Protein AF-A0A8J3NU81-F1 (afdb_monomer_lite)

pLDDT: mean 70.39, std 19.07, range [28.81, 95.06]

Structure (mmCIF, N/CA/C/O backbone):
data_AF-A0A8J3NU81-F1
#
_entry.id   AF-A0A8J3NU81-F1
#
loop_
_atom_site.group_PDB
_atom_site.id
_atom_site.type_symbol
_atom_site.label_atom_id
_atom_site.label_alt_id
_atom_site.label_comp_id
_atom_site.label_asym_id
_atom_site.label_entity_id
_atom_site.label_seq_id
_atom_site.pdbx_PDB_ins_code
_atom_site.Cartn_x
_atom_site.Cartn_y
_atom_site.Cartn_z
_atom_site.occupancy
_atom_site.B_iso_or_equiv
_atom_site.auth_seq_id
_atom_site.auth_comp_id
_atom_site.auth_asym_id
_atom_site.auth_atom_id
_atom_site.pdbx_PDB_model_num
ATOM 1 N N . MET A 1 1 ? 66.983 26.820 -40.738 1.00 37.78 1 MET A N 1
ATOM 2 C CA . MET A 1 1 ? 66.105 27.531 -41.690 1.00 37.78 1 MET A CA 1
ATOM 3 C C . MET A 1 1 ? 65.938 26.594 -42.866 1.00 37.78 1 MET A C 1
ATOM 5 O O . MET A 1 1 ? 66.954 26.196 -43.407 1.00 37.78 1 MET A O 1
ATOM 9 N N . GLU A 1 2 ? 64.771 26.077 -43.212 1.00 33.44 2 GLU A N 1
ATOM 10 C CA . GLU A 1 2 ? 63.391 26.420 -42.860 1.00 33.44 2 GLU A CA 1
ATOM 11 C C . GLU A 1 2 ? 62.519 25.164 -42.997 1.00 33.44 2 GLU A C 1
ATOM 13 O O . GLU A 1 2 ? 62.811 24.274 -43.796 1.00 33.44 2 GLU A O 1
ATOM 18 N N . GLU A 1 3 ? 61.477 25.114 -42.171 1.00 31.91 3 GLU A N 1
ATOM 19 C CA . GLU A 1 3 ? 60.385 24.145 -42.197 1.00 31.91 3 GLU A CA 1
ATOM 20 C C . GLU A 1 3 ? 59.585 24.225 -43.505 1.00 31.91 3 GLU A C 1
ATOM 22 O O . GLU A 1 3 ? 59.398 25.299 -44.074 1.00 31.91 3 GLU A O 1
ATOM 27 N N . SER A 1 4 ? 59.048 23.085 -43.944 1.00 34.25 4 SER A N 1
ATOM 28 C CA . SER A 1 4 ? 57.954 23.024 -44.914 1.00 34.25 4 SER A CA 1
ATOM 29 C C . SER A 1 4 ? 56.688 22.510 -44.231 1.00 34.25 4 SER A C 1
ATOM 31 O O . SER A 1 4 ? 56.687 21.475 -43.569 1.00 34.25 4 SER A O 1
ATOM 33 N N . VAL A 1 5 ? 55.637 23.300 -44.414 1.00 44.66 5 VAL A N 1
ATOM 34 C CA . VAL A 1 5 ? 54.235 23.136 -44.022 1.00 44.66 5 VAL A CA 1
ATOM 35 C C . VAL A 1 5 ? 53.544 22.189 -45.016 1.00 44.66 5 VAL A C 1
ATOM 37 O O . VAL A 1 5 ? 53.791 22.313 -46.210 1.00 44.66 5 VAL A O 1
ATOM 40 N N . ASP A 1 6 ? 52.710 21.243 -44.573 1.00 36.91 6 ASP A N 1
ATOM 41 C CA . ASP A 1 6 ? 51.238 21.360 -44.635 1.00 36.91 6 ASP A CA 1
ATOM 42 C C . ASP A 1 6 ? 50.533 20.088 -44.130 1.00 36.91 6 ASP A C 1
ATOM 44 O O . ASP A 1 6 ? 51.068 18.980 -44.185 1.00 36.91 6 ASP A O 1
ATOM 48 N N . GLY A 1 7 ? 49.345 20.285 -43.561 1.00 38.62 7 GLY A N 1
ATOM 49 C CA . GLY A 1 7 ? 48.642 19.315 -42.727 1.00 38.62 7 GLY A CA 1
ATOM 50 C C . GLY A 1 7 ? 47.720 18.323 -43.439 1.00 38.62 7 GLY A C 1
ATOM 51 O O . GLY A 1 7 ? 47.327 18.504 -44.584 1.00 38.62 7 GLY A O 1
ATOM 52 N N . GLN A 1 8 ? 47.296 17.312 -42.674 1.00 33.19 8 GLN A N 1
ATOM 53 C CA . GLN A 1 8 ? 45.924 16.785 -42.624 1.00 33.19 8 GLN A CA 1
ATOM 54 C C . GLN A 1 8 ? 45.833 15.706 -41.535 1.00 33.19 8 GLN A C 1
ATOM 56 O O . GLN A 1 8 ? 46.565 14.720 -41.547 1.00 33.19 8 GLN A O 1
ATOM 61 N N . GLY A 1 9 ? 44.940 15.920 -40.567 1.00 32.59 9 GLY A N 1
ATOM 62 C CA . GLY A 1 9 ? 44.628 14.945 -39.526 1.00 32.59 9 GLY A CA 1
ATOM 63 C C . GLY A 1 9 ? 43.684 13.840 -39.994 1.00 32.59 9 GLY A C 1
ATOM 64 O O . GLY A 1 9 ? 43.073 13.941 -41.057 1.00 32.59 9 GLY A O 1
ATOM 65 N N . ARG A 1 10 ? 43.507 12.834 -39.134 1.00 29.41 10 ARG A N 1
ATOM 66 C CA . ARG A 1 10 ? 42.194 12.331 -38.705 1.00 29.41 10 ARG A CA 1
ATOM 67 C C . ARG A 1 10 ? 42.351 11.349 -37.547 1.00 29.41 10 ARG A C 1
ATOM 69 O O . ARG A 1 10 ? 43.216 10.482 -37.559 1.00 29.41 10 ARG A O 1
ATOM 76 N N . ASP A 1 11 ? 41.497 11.585 -36.563 1.00 34.59 11 ASP A N 1
ATOM 77 C CA . ASP A 1 11 ? 41.162 10.774 -35.403 1.00 34.59 11 ASP A CA 1
ATOM 78 C C . ASP A 1 11 ? 40.996 9.281 -35.704 1.00 34.59 11 ASP A C 1
ATOM 80 O O . ASP A 1 11 ? 40.392 8.932 -36.716 1.00 34.59 11 ASP A O 1
ATOM 84 N N . GLU A 1 12 ? 41.354 8.418 -34.743 1.00 34.19 12 GLU A N 1
ATOM 85 C CA . GLU A 1 12 ? 40.575 7.194 -34.533 1.00 34.19 12 GLU A CA 1
ATOM 86 C C . GLU A 1 12 ? 40.465 6.781 -33.048 1.00 34.19 12 GLU A C 1
ATOM 88 O O . GLU A 1 12 ? 41.232 6.003 -32.493 1.00 34.19 12 GLU A O 1
ATOM 93 N N . VAL A 1 13 ? 39.461 7.417 -32.432 1.00 35.34 13 VAL A N 1
ATOM 94 C CA . VAL A 1 13 ? 38.428 6.890 -31.524 1.00 35.34 13 VAL A CA 1
ATOM 95 C C . VAL A 1 13 ? 38.830 6.336 -30.147 1.00 35.34 13 VAL A C 1
ATOM 97 O O . VAL A 1 13 ? 39.084 5.154 -29.938 1.00 35.34 13 VAL A O 1
ATOM 100 N N . ALA A 1 14 ? 38.653 7.210 -29.151 1.00 37.53 14 ALA A N 1
ATOM 101 C CA . ALA A 1 14 ? 38.188 6.846 -27.819 1.00 37.53 14 ALA A CA 1
ATOM 102 C C . ALA A 1 14 ? 36.906 5.993 -27.916 1.00 37.53 14 ALA A C 1
ATOM 104 O O . ALA A 1 14 ? 35.831 6.502 -28.245 1.00 37.53 14 ALA A O 1
ATOM 105 N N . GLU A 1 15 ? 37.025 4.693 -27.656 1.00 30.11 15 GLU A N 1
ATOM 106 C CA . GLU A 1 15 ? 35.909 3.751 -27.695 1.00 30.11 15 GLU A CA 1
ATOM 107 C C . GLU A 1 15 ? 34.823 4.160 -26.679 1.00 30.11 15 GLU A C 1
ATOM 109 O O . GLU A 1 15 ? 35.070 4.424 -25.500 1.00 30.11 15 GLU A O 1
ATOM 114 N N . ALA A 1 16 ? 33.615 4.338 -27.203 1.00 33.97 16 ALA A N 1
ATOM 115 C CA . ALA A 1 16 ? 32.630 5.280 -26.702 1.00 33.97 16 ALA A CA 1
ATOM 116 C C . ALA A 1 16 ? 31.889 4.839 -25.416 1.00 33.97 16 ALA A C 1
ATOM 118 O O . ALA A 1 16 ? 31.690 3.648 -25.164 1.00 33.97 16 ALA A O 1
ATOM 119 N N . PRO A 1 17 ? 31.302 5.794 -24.661 1.00 41.44 17 PRO A N 1
ATOM 120 C CA . PRO A 1 17 ? 30.341 5.524 -23.584 1.00 41.44 17 PRO A CA 1
ATOM 121 C C . PRO A 1 17 ? 29.060 4.766 -24.015 1.00 41.44 17 PRO A C 1
ATOM 123 O O . PRO A 1 17 ? 28.212 4.494 -23.161 1.00 41.44 17 PRO A O 1
ATOM 126 N N . SER A 1 18 ? 28.901 4.411 -25.301 1.00 45.56 18 SER A N 1
ATOM 127 C CA . SER A 1 18 ? 27.781 3.612 -25.824 1.00 45.56 18 SER A CA 1
ATOM 128 C C . SER A 1 18 ? 27.892 2.131 -25.461 1.00 45.56 18 SER A C 1
ATOM 130 O O . SER A 1 18 ? 26.917 1.578 -24.958 1.00 45.56 18 SER A O 1
ATOM 132 N N . HIS A 1 19 ? 29.082 1.522 -25.574 1.00 55.69 19 HIS A N 1
ATOM 133 C CA . HIS A 1 19 ? 29.289 0.100 -25.268 1.00 55.69 19 HIS A CA 1
ATOM 134 C C . HIS A 1 19 ? 28.900 -0.215 -23.818 1.00 55.69 19 HIS A C 1
ATOM 136 O O . HIS A 1 19 ? 28.201 -1.182 -23.532 1.00 55.69 19 HIS A O 1
ATOM 142 N N . ARG A 1 20 ? 29.245 0.682 -22.885 1.00 56.81 20 ARG A N 1
ATOM 143 C CA . ARG A 1 20 ? 28.872 0.554 -21.470 1.00 56.81 20 ARG A CA 1
ATOM 144 C C . ARG A 1 20 ? 27.356 0.597 -21.246 1.00 56.81 20 ARG A C 1
ATOM 146 O O . ARG A 1 20 ? 26.863 -0.119 -20.382 1.00 56.81 20 ARG A O 1
ATOM 153 N N . ARG A 1 21 ? 26.620 1.410 -22.012 1.00 53.44 21 ARG A N 1
ATOM 154 C CA . ARG A 1 21 ? 25.150 1.499 -21.936 1.00 53.44 21 ARG A CA 1
ATOM 155 C C . ARG A 1 21 ? 24.468 0.290 -22.572 1.00 53.44 21 ARG A C 1
ATOM 157 O O . ARG A 1 21 ? 23.426 -0.136 -22.087 1.00 53.44 21 ARG A O 1
ATOM 164 N N . ASP A 1 22 ? 25.047 -0.266 -23.630 1.00 61.75 22 ASP A N 1
ATOM 165 C CA . ASP A 1 22 ? 24.515 -1.451 -24.308 1.00 61.75 22 ASP A CA 1
ATOM 166 C C . ASP A 1 22 ? 24.722 -2.721 -23.479 1.00 61.75 22 ASP A C 1
ATOM 168 O O . ASP A 1 22 ? 23.789 -3.510 -23.325 1.00 61.75 22 ASP A O 1
ATOM 172 N N . VAL A 1 23 ? 25.889 -2.851 -22.844 1.00 70.75 23 VAL A N 1
ATOM 173 C CA . VAL A 1 23 ? 26.179 -3.909 -21.865 1.00 70.75 23 VAL A CA 1
ATOM 174 C C . VAL A 1 23 ? 25.278 -3.781 -20.633 1.00 70.75 23 VAL A C 1
ATOM 176 O O . VAL A 1 23 ? 24.742 -4.777 -20.154 1.00 70.75 23 VAL A O 1
ATOM 179 N N . GLU A 1 24 ? 25.038 -2.562 -20.143 1.00 64.69 24 GLU A N 1
ATOM 180 C CA . GLU A 1 24 ? 24.115 -2.327 -19.027 1.00 64.69 24 GLU A CA 1
ATOM 181 C C . GLU A 1 24 ? 22.662 -2.664 -19.404 1.00 64.69 24 GLU A C 1
ATOM 183 O O . GLU A 1 24 ? 21.962 -3.306 -18.627 1.00 64.69 24 GLU A O 1
ATOM 188 N N . ARG A 1 25 ? 22.211 -2.341 -20.622 1.00 62.88 25 ARG A N 1
ATOM 189 C CA . ARG A 1 25 ? 20.890 -2.766 -21.120 1.00 62.88 25 ARG A CA 1
ATOM 190 C C . ARG A 1 25 ? 20.763 -4.281 -21.241 1.00 62.88 25 ARG A C 1
ATOM 192 O O . ARG A 1 25 ? 19.726 -4.828 -20.879 1.00 62.88 25 ARG A O 1
ATOM 199 N N . ALA A 1 26 ? 21.789 -4.960 -21.749 1.00 65.88 26 ALA A N 1
ATOM 200 C CA . ALA A 1 26 ? 21.801 -6.417 -21.817 1.00 65.88 26 ALA A CA 1
ATOM 201 C C . ALA A 1 26 ? 21.736 -7.037 -20.411 1.00 65.88 26 ALA A C 1
ATOM 203 O O . ALA A 1 26 ? 20.987 -7.987 -20.203 1.00 65.88 26 ALA A O 1
ATOM 204 N N . PHE A 1 27 ? 22.440 -6.450 -19.436 1.00 73.81 27 PHE A N 1
ATOM 205 C CA . PHE A 1 27 ? 22.425 -6.897 -18.043 1.00 73.81 27 PHE A CA 1
ATOM 206 C C . PHE A 1 27 ? 21.007 -6.852 -17.460 1.00 73.81 27 PHE A C 1
ATOM 208 O O . PHE A 1 27 ? 20.550 -7.831 -16.878 1.00 73.81 27 PHE A O 1
ATOM 215 N N . TRP A 1 28 ? 20.276 -5.754 -17.680 1.00 66.00 28 TRP A N 1
ATOM 216 C CA . TRP A 1 28 ? 18.897 -5.620 -17.200 1.00 66.00 28 TRP A CA 1
ATOM 217 C C . TRP A 1 28 ? 17.903 -6.541 -17.925 1.00 66.00 28 TRP A C 1
ATOM 219 O O . TRP A 1 28 ? 16.965 -7.023 -17.297 1.00 66.00 28 TRP A O 1
ATOM 229 N N . ARG A 1 29 ? 18.136 -6.900 -19.199 1.00 64.81 29 ARG A N 1
ATOM 230 C CA . ARG A 1 29 ? 17.332 -7.944 -19.869 1.00 64.81 29 ARG A CA 1
ATOM 231 C C . ARG A 1 29 ? 17.497 -9.313 -19.210 1.00 64.81 29 ARG A C 1
ATOM 233 O O . ARG A 1 29 ? 16.505 -10.007 -19.023 1.00 64.81 29 ARG A O 1
ATOM 240 N N . GLU A 1 30 ? 18.719 -9.682 -18.828 1.00 62.84 30 GLU A N 1
ATOM 241 C CA . GLU A 1 30 ? 18.983 -10.934 -18.104 1.00 62.84 30 GLU A CA 1
ATOM 242 C C . GLU A 1 30 ? 18.373 -10.926 -16.692 1.00 62.84 30 GLU A C 1
ATOM 244 O O . GLU A 1 30 ? 17.880 -11.941 -16.206 1.00 62.84 30 GLU A O 1
ATOM 249 N N . ILE A 1 31 ? 18.339 -9.773 -16.023 1.00 63.44 31 ILE A N 1
ATOM 250 C CA . ILE A 1 31 ? 17.612 -9.629 -14.755 1.00 63.44 31 ILE A CA 1
ATOM 251 C C . ILE A 1 31 ? 16.104 -9.849 -14.954 1.00 63.44 31 ILE A C 1
ATOM 253 O O . ILE A 1 31 ? 15.495 -10.587 -14.176 1.00 63.44 31 ILE A O 1
ATOM 257 N N . ALA A 1 32 ? 15.512 -9.283 -16.011 1.00 50.31 32 ALA A N 1
ATOM 258 C CA . ALA A 1 32 ? 14.080 -9.386 -16.301 1.00 50.31 32 ALA A CA 1
ATOM 259 C C . ALA A 1 32 ? 13.617 -10.817 -16.655 1.00 50.31 32 ALA A C 1
ATOM 261 O O . ALA A 1 32 ? 12.478 -11.187 -16.367 1.00 50.31 32 ALA A O 1
ATOM 262 N N . THR A 1 33 ? 14.492 -11.663 -17.220 1.00 54.34 33 THR A N 1
ATOM 263 C CA . THR A 1 33 ? 14.217 -13.108 -17.417 1.00 54.34 33 THR A CA 1
ATOM 264 C C . THR A 1 33 ? 14.281 -13.908 -16.114 1.00 54.34 33 THR A C 1
ATOM 266 O O . THR A 1 33 ? 13.830 -15.056 -16.042 1.00 54.34 33 THR A O 1
ATOM 269 N N . GLY A 1 34 ? 14.804 -13.285 -15.062 1.00 48.56 34 GLY A N 1
ATOM 270 C CA . GLY A 1 34 ? 14.824 -13.792 -13.710 1.00 48.56 34 GLY A CA 1
ATOM 271 C C . GLY A 1 34 ? 16.155 -14.389 -13.253 1.00 48.56 34 GLY A C 1
ATOM 272 O O . GLY A 1 34 ? 16.176 -15.232 -12.348 1.00 48.56 34 GLY A O 1
ATOM 273 N N . CYS A 1 35 ? 17.262 -13.970 -13.862 1.00 59.72 35 CYS A N 1
ATOM 274 C CA . CYS A 1 35 ? 18.604 -14.314 -13.408 1.00 59.72 35 CYS A CA 1
ATOM 275 C C . CYS A 1 35 ? 18.996 -13.526 -12.143 1.00 59.72 35 CYS A C 1
ATOM 277 O O . CYS A 1 35 ? 18.485 -12.440 -11.865 1.00 59.72 35 CYS A O 1
ATOM 279 N N . THR A 1 36 ? 19.927 -14.069 -11.352 1.00 70.06 36 THR A N 1
ATOM 280 C CA . THR A 1 36 ? 20.547 -13.315 -10.247 1.00 70.06 36 THR A CA 1
ATOM 281 C C . THR A 1 36 ? 21.475 -12.234 -10.803 1.00 70.06 36 THR A C 1
ATOM 283 O O . THR A 1 36 ? 21.979 -12.370 -11.917 1.00 70.06 36 THR A O 1
ATOM 286 N N . SER A 1 37 ? 21.764 -11.184 -10.024 1.00 66.31 37 SER A N 1
ATOM 287 C CA . SER A 1 37 ? 22.702 -10.125 -10.441 1.00 66.31 37 SER A CA 1
ATOM 288 C C . SER A 1 37 ? 24.087 -10.654 -10.796 1.00 66.31 37 SER A C 1
ATOM 290 O O . SER A 1 37 ? 24.745 -10.116 -11.678 1.00 66.31 37 SER A O 1
ATOM 292 N N . GLU A 1 38 ? 24.516 -11.738 -10.159 1.00 74.88 38 GLU A N 1
ATOM 293 C CA . GLU A 1 38 ? 25.785 -12.403 -10.447 1.00 74.88 38 GLU A CA 1
ATOM 294 C C . GLU A 1 38 ? 25.723 -13.182 -11.767 1.00 74.88 38 GLU A C 1
ATOM 296 O O . GLU A 1 38 ? 26.632 -13.067 -12.586 1.00 74.88 38 GLU A O 1
ATOM 301 N N . ALA A 1 39 ? 24.638 -13.925 -12.011 1.00 67.94 39 ALA A N 1
ATOM 302 C CA . ALA A 1 39 ? 24.446 -14.683 -13.247 1.00 67.94 39 ALA A CA 1
ATOM 303 C C . ALA A 1 39 ? 24.257 -13.761 -14.463 1.00 67.94 39 ALA A C 1
ATOM 305 O O . ALA A 1 39 ? 24.868 -13.991 -15.504 1.00 67.94 39 ALA A O 1
ATOM 306 N N . ALA A 1 40 ? 23.487 -12.681 -14.308 1.00 72.88 40 ALA A N 1
ATOM 307 C CA . ALA A 1 40 ? 23.307 -11.655 -15.330 1.00 72.88 40 ALA A CA 1
ATOM 308 C C . ALA A 1 40 ? 24.628 -10.938 -15.658 1.00 72.88 40 ALA A C 1
ATOM 310 O O . ALA A 1 40 ? 24.912 -10.678 -16.823 1.00 72.88 40 ALA A O 1
ATOM 311 N N . ALA A 1 41 ? 25.478 -10.674 -14.655 1.00 81.19 41 ALA A N 1
ATOM 312 C CA . ALA A 1 41 ? 26.800 -10.079 -14.869 1.00 81.19 41 ALA A CA 1
ATOM 313 C C . ALA A 1 41 ? 27.704 -10.983 -15.710 1.00 81.19 41 ALA A C 1
ATOM 315 O O . ALA A 1 41 ? 28.318 -10.524 -16.671 1.00 81.19 41 ALA A O 1
ATOM 316 N N . VAL A 1 42 ? 27.747 -12.275 -15.374 1.00 84.94 42 VAL A N 1
ATOM 317 C CA . VAL A 1 42 ? 28.533 -13.264 -16.121 1.00 84.94 42 VAL A CA 1
ATOM 318 C C . VAL A 1 42 ? 28.014 -13.397 -17.554 1.00 84.94 42 VAL A C 1
ATOM 320 O O . VAL A 1 42 ? 28.818 -13.429 -18.482 1.00 84.94 42 VAL A O 1
ATOM 323 N N . ALA A 1 43 ? 26.691 -13.405 -17.747 1.00 80.00 43 ALA A N 1
ATOM 324 C CA . ALA A 1 43 ? 26.062 -13.515 -19.063 1.00 80.00 43 ALA A CA 1
ATOM 325 C C . ALA A 1 43 ? 26.418 -12.351 -20.004 1.00 80.00 43 ALA A C 1
ATOM 327 O O . ALA A 1 43 ? 26.563 -12.557 -21.206 1.00 80.00 43 ALA A O 1
ATOM 328 N N . VAL A 1 44 ? 26.617 -11.145 -19.464 1.00 83.75 44 VAL A N 1
ATOM 329 C CA . VAL A 1 44 ? 26.977 -9.949 -20.248 1.00 83.75 44 VAL A CA 1
ATOM 330 C C . VAL A 1 44 ? 28.467 -9.604 -20.217 1.00 83.75 44 VAL A C 1
ATOM 332 O O . VAL A 1 44 ? 28.863 -8.523 -20.648 1.00 83.75 44 VAL A O 1
ATOM 335 N N . GLY A 1 45 ? 29.309 -10.518 -19.722 1.00 86.06 45 GLY A N 1
ATOM 336 C CA . GLY A 1 45 ? 30.767 -10.374 -19.741 1.00 86.06 45 GLY A CA 1
ATOM 337 C C . GLY A 1 45 ? 31.326 -9.368 -18.730 1.00 86.06 45 GLY A C 1
ATOM 338 O O . GLY A 1 45 ? 32.421 -8.842 -18.925 1.00 86.06 45 GLY A O 1
ATOM 339 N N . VAL A 1 46 ? 30.597 -9.084 -17.649 1.00 85.12 46 VAL A N 1
ATOM 340 C CA . VAL A 1 46 ? 30.994 -8.136 -16.597 1.00 85.12 46 VAL A CA 1
ATOM 341 C C . VAL A 1 46 ? 31.287 -8.892 -15.300 1.00 85.12 46 VAL A C 1
ATOM 343 O O . VAL A 1 46 ? 30.734 -9.959 -15.036 1.00 85.12 46 VAL A O 1
ATOM 346 N N . SER A 1 47 ? 32.170 -8.358 -14.450 1.00 83.38 47 SER A N 1
ATOM 347 C CA . SER A 1 47 ? 32.476 -9.022 -13.179 1.00 83.38 47 SER A CA 1
ATOM 348 C C . SER A 1 47 ? 31.229 -9.109 -12.277 1.00 83.38 47 SER A C 1
ATOM 350 O O . SER A 1 47 ? 30.463 -8.142 -12.204 1.00 83.38 47 SER A O 1
ATOM 352 N N . PRO A 1 48 ? 31.035 -10.211 -11.523 1.00 74.19 48 PRO A N 1
ATOM 353 C CA . PRO A 1 48 ? 29.897 -10.353 -10.608 1.00 74.19 48 PRO A CA 1
ATOM 354 C C . PRO A 1 48 ? 29.773 -9.198 -9.605 1.00 74.19 48 PRO A C 1
ATOM 356 O O . PRO A 1 48 ? 28.678 -8.729 -9.317 1.00 74.19 48 PRO A O 1
ATOM 359 N N . VAL A 1 49 ? 30.906 -8.669 -9.129 1.00 70.06 49 VAL A N 1
ATOM 360 C CA . VAL A 1 49 ? 30.953 -7.512 -8.218 1.00 70.06 49 VAL A CA 1
ATOM 361 C C . VAL A 1 49 ? 30.424 -6.241 -8.890 1.00 70.06 49 VAL A C 1
ATOM 363 O O . VAL A 1 49 ? 29.709 -5.461 -8.260 1.00 70.06 49 VAL A O 1
ATOM 366 N N . ALA A 1 50 ? 30.746 -6.024 -10.168 1.00 72.88 50 ALA A N 1
ATOM 367 C CA . ALA A 1 50 ? 30.236 -4.889 -10.928 1.00 72.88 50 ALA A CA 1
ATOM 368 C C . ALA A 1 50 ? 28.735 -5.027 -11.217 1.00 72.88 50 ALA A C 1
ATOM 370 O O . ALA A 1 50 ? 28.015 -4.050 -11.036 1.00 72.88 50 ALA A O 1
ATOM 371 N N . GLY A 1 51 ? 28.247 -6.221 -11.567 1.00 70.19 51 GLY A N 1
ATOM 372 C CA . GLY A 1 51 ? 26.813 -6.460 -11.757 1.00 70.19 51 GLY A CA 1
ATOM 373 C C . GLY A 1 51 ? 26.001 -6.305 -10.471 1.00 70.19 51 GLY A C 1
ATOM 374 O O . GLY A 1 51 ? 24.988 -5.613 -10.467 1.00 70.19 51 GLY A O 1
ATOM 375 N N . THR A 1 52 ? 26.484 -6.828 -9.340 1.00 65.69 52 THR A N 1
ATOM 376 C CA . THR A 1 52 ? 25.862 -6.599 -8.023 1.00 65.69 52 THR A CA 1
ATOM 377 C C . THR A 1 52 ? 25.862 -5.116 -7.645 1.00 65.69 52 THR A C 1
ATOM 379 O O . THR A 1 52 ? 24.894 -4.620 -7.068 1.00 65.69 52 THR A O 1
ATOM 382 N N . ARG A 1 53 ? 26.907 -4.367 -8.015 1.00 61.19 53 ARG A N 1
ATOM 383 C CA . ARG A 1 53 ? 26.945 -2.912 -7.834 1.00 61.19 53 ARG A CA 1
ATOM 384 C C . ARG A 1 53 ? 25.949 -2.186 -8.743 1.00 61.19 53 ARG A C 1
ATOM 386 O O . ARG A 1 53 ? 25.266 -1.300 -8.248 1.00 61.19 53 ARG A O 1
ATOM 393 N N . TRP A 1 54 ? 25.837 -2.545 -10.023 1.00 64.50 54 TRP A N 1
ATOM 394 C CA . TRP A 1 54 ? 24.862 -1.950 -10.954 1.00 64.50 54 TRP A CA 1
ATOM 395 C C . TRP A 1 54 ? 23.433 -2.190 -10.486 1.00 64.50 54 TRP A C 1
ATOM 397 O O . TRP A 1 54 ? 22.627 -1.265 -10.430 1.00 64.50 54 TRP A O 1
ATOM 407 N N . TYR A 1 55 ? 23.168 -3.419 -10.060 1.00 57.47 55 TYR A N 1
ATOM 408 C CA . TYR A 1 55 ? 21.905 -3.823 -9.481 1.00 57.47 55 TYR A CA 1
ATOM 409 C C . TYR A 1 55 ? 21.552 -3.003 -8.234 1.00 57.47 55 TYR A C 1
ATOM 411 O O . TYR A 1 55 ? 20.470 -2.432 -8.147 1.00 57.47 55 TYR A O 1
ATOM 419 N N . ARG A 1 56 ? 22.499 -2.852 -7.302 1.00 54.09 56 ARG A N 1
ATOM 420 C CA . ARG A 1 56 ? 22.319 -2.072 -6.071 1.00 54.09 56 ARG A CA 1
ATOM 421 C C . ARG A 1 56 ? 22.176 -0.566 -6.324 1.00 54.09 56 ARG A C 1
ATOM 423 O O . ARG A 1 56 ? 21.358 0.080 -5.679 1.00 54.09 56 ARG A O 1
ATOM 430 N N . ASP A 1 57 ? 22.978 -0.005 -7.226 1.00 48.69 57 ASP A N 1
ATOM 431 C CA . ASP A 1 57 ? 23.064 1.442 -7.455 1.00 48.69 57 ASP A CA 1
ATOM 432 C C . ASP A 1 57 ? 21.886 1.977 -8.311 1.00 48.69 57 ASP A C 1
ATOM 434 O O . ASP A 1 57 ? 21.616 3.175 -8.275 1.00 48.69 57 ASP A O 1
ATOM 438 N N . ARG A 1 58 ? 21.153 1.120 -9.047 1.00 50.84 58 ARG A N 1
ATOM 4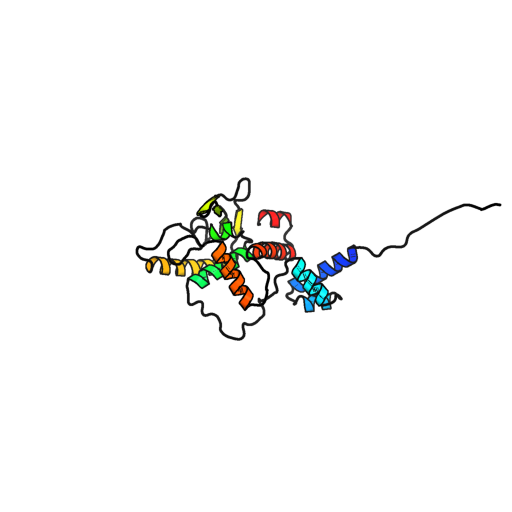39 C CA . ARG A 1 58 ? 19.958 1.495 -9.845 1.00 50.84 58 ARG A CA 1
ATOM 440 C C . ARG A 1 58 ? 18.634 0.919 -9.319 1.00 50.84 58 ARG A C 1
ATOM 442 O O . ARG A 1 58 ? 17.639 0.911 -10.035 1.00 50.84 58 ARG A O 1
ATOM 449 N N . GLY A 1 59 ? 18.603 0.469 -8.063 1.00 42.62 59 GLY A N 1
ATOM 450 C CA . GLY A 1 59 ? 17.357 0.068 -7.396 1.00 42.62 59 GLY A CA 1
ATOM 451 C C . GLY A 1 59 ? 16.832 -1.324 -7.768 1.00 42.62 59 GLY A C 1
ATOM 452 O O . GLY A 1 59 ? 15.657 -1.612 -7.539 1.00 42.62 59 GLY A O 1
ATOM 453 N N . GLY A 1 60 ? 17.690 -2.198 -8.303 1.00 39.69 60 GLY A N 1
ATOM 454 C CA . GLY A 1 60 ? 17.400 -3.619 -8.457 1.00 39.69 60 GLY A CA 1
ATOM 455 C C . GLY A 1 60 ? 17.169 -4.256 -7.088 1.00 39.69 60 GLY A C 1
ATOM 456 O O . GLY A 1 60 ? 18.072 -4.332 -6.251 1.00 39.69 60 GLY A O 1
ATOM 457 N N . MET A 1 61 ? 15.935 -4.686 -6.835 1.00 39.25 61 MET A N 1
ATOM 458 C CA . MET A 1 61 ? 15.571 -5.413 -5.622 1.00 39.25 61 MET A CA 1
ATOM 459 C C . MET A 1 61 ? 15.896 -6.886 -5.851 1.00 39.25 61 MET A C 1
ATOM 461 O O . MET A 1 61 ? 15.284 -7.434 -6.770 1.00 39.25 61 MET A O 1
ATOM 465 N N . PRO A 1 62 ? 16.787 -7.526 -5.052 1.00 34.22 62 PRO A N 1
ATOM 466 C CA . PRO A 1 62 ? 17.139 -8.942 -5.188 1.00 34.22 62 PRO A CA 1
ATOM 467 C C . PRO A 1 62 ? 15.887 -9.741 -5.483 1.00 34.22 62 PRO A C 1
ATOM 469 O O . PRO A 1 62 ? 14.903 -9.580 -4.763 1.00 34.22 62 PRO A O 1
ATOM 472 N N . MET A 1 63 ? 15.889 -10.561 -6.535 1.00 32.09 63 MET A N 1
ATOM 473 C CA . MET A 1 63 ? 14.715 -11.352 -6.881 1.00 32.09 63 MET A CA 1
ATOM 474 C C . MET A 1 63 ? 14.534 -12.466 -5.839 1.00 32.09 63 MET A C 1
ATOM 476 O O . MET A 1 63 ? 14.844 -13.634 -6.049 1.00 32.09 63 MET A O 1
ATOM 480 N N . PHE A 1 64 ? 14.047 -12.096 -4.655 1.00 37.34 64 PHE A N 1
ATOM 481 C CA . PHE A 1 64 ? 13.796 -13.001 -3.540 1.00 37.34 64 PHE A CA 1
ATOM 482 C C . PHE A 1 64 ? 12.507 -13.807 -3.737 1.00 37.34 64 PHE A C 1
ATOM 484 O O . PHE A 1 64 ? 12.100 -14.542 -2.843 1.00 37.34 64 PHE A O 1
ATOM 491 N N . MET A 1 65 ? 11.892 -13.758 -4.923 1.00 36.38 65 MET A N 1
ATOM 492 C CA . MET A 1 65 ? 10.726 -14.581 -5.248 1.00 36.38 65 MET A CA 1
ATOM 493 C C . MET A 1 65 ? 11.056 -16.000 -5.746 1.00 36.38 65 MET A C 1
ATOM 495 O O . MET A 1 65 ? 10.137 -16.755 -6.055 1.00 36.38 65 MET A O 1
ATOM 499 N N . ARG A 1 66 ? 12.330 -16.430 -5.754 1.00 33.25 66 ARG A N 1
ATOM 500 C CA . ARG A 1 66 ? 12.702 -17.839 -6.029 1.00 33.25 66 ARG A CA 1
ATOM 501 C C . ARG A 1 66 ? 13.440 -18.577 -4.917 1.00 33.25 66 ARG A C 1
ATOM 503 O O . ARG A 1 66 ? 13.662 -19.783 -5.046 1.00 33.25 66 ARG A O 1
ATOM 510 N N . ALA A 1 67 ? 13.732 -17.935 -3.788 1.00 33.91 67 ALA A N 1
ATOM 511 C CA . ALA A 1 67 ? 14.096 -18.692 -2.600 1.00 33.91 67 ALA A CA 1
ATOM 512 C C . ALA A 1 67 ? 12.825 -19.375 -2.084 1.00 33.91 67 ALA A C 1
ATOM 514 O O . ALA A 1 67 ? 12.026 -18.778 -1.367 1.00 33.91 67 ALA A O 1
ATOM 515 N N . ARG A 1 68 ? 12.620 -20.642 -2.464 1.00 35.75 68 ARG A N 1
ATOM 516 C CA . ARG A 1 68 ? 11.733 -21.541 -1.722 1.00 35.75 68 ARG A CA 1
ATOM 517 C C . ARG A 1 68 ? 12.145 -21.414 -0.265 1.00 35.75 68 ARG A C 1
ATOM 519 O O . ARG A 1 68 ? 13.223 -21.889 0.087 1.00 35.75 68 ARG A O 1
ATOM 526 N N . VAL A 1 69 ? 11.318 -20.724 0.525 1.00 35.97 69 VAL A N 1
ATOM 527 C CA . VAL A 1 69 ? 11.495 -20.513 1.963 1.00 35.97 69 VAL A CA 1
ATOM 528 C C . VAL A 1 69 ? 11.655 -21.897 2.581 1.00 35.97 69 VAL A C 1
ATOM 530 O O . VAL A 1 69 ? 10.687 -22.618 2.826 1.00 35.97 69 VAL A O 1
ATOM 533 N N . LYS A 1 70 ? 12.906 -22.339 2.723 1.00 30.08 70 LYS A N 1
ATOM 534 C CA . LYS A 1 70 ? 13.235 -23.572 3.418 1.00 30.08 70 LYS A CA 1
ATOM 535 C C . LYS A 1 70 ? 13.078 -23.250 4.892 1.00 30.08 70 LYS A C 1
ATOM 537 O O . LYS A 1 70 ? 13.958 -22.657 5.501 1.00 30.08 70 LYS A O 1
ATOM 542 N N . GLY A 1 71 ? 11.935 -23.656 5.430 1.00 31.44 71 GLY A N 1
ATOM 543 C CA . GLY A 1 71 ? 11.653 -23.634 6.857 1.00 31.44 71 GLY A CA 1
ATOM 544 C C . GLY A 1 71 ? 10.540 -22.662 7.207 1.00 31.44 71 GLY A C 1
ATOM 545 O O . GLY A 1 71 ? 10.784 -21.474 7.363 1.00 31.44 71 GLY A O 1
ATOM 546 N N . ARG A 1 72 ? 9.348 -23.233 7.413 1.00 30.66 72 ARG A N 1
ATOM 547 C CA . ARG A 1 72 ? 8.125 -22.586 7.904 1.00 30.66 72 ARG A CA 1
ATOM 548 C C . ARG A 1 72 ? 7.576 -21.542 6.934 1.00 30.66 72 ARG A C 1
ATOM 550 O O . ARG A 1 72 ? 7.926 -20.371 6.968 1.00 30.66 72 ARG A O 1
ATOM 557 N N . CYS A 1 73 ? 6.628 -21.979 6.109 1.00 29.88 73 CYS A N 1
ATOM 558 C CA . CYS A 1 73 ? 5.513 -21.112 5.755 1.00 29.88 73 CYS A CA 1
ATOM 559 C C . CYS A 1 73 ? 5.060 -20.406 7.041 1.00 29.88 73 CYS A C 1
ATOM 561 O O . CYS A 1 73 ? 4.656 -21.079 7.992 1.00 29.88 73 CYS A O 1
ATOM 563 N N . LEU A 1 74 ? 5.208 -19.079 7.092 1.00 33.22 74 LEU A N 1
ATOM 564 C CA . LEU A 1 74 ? 4.446 -18.251 8.013 1.00 33.22 74 LEU A CA 1
ATOM 565 C C . LEU A 1 74 ? 2.993 -18.612 7.728 1.00 33.22 74 LEU A C 1
ATOM 567 O O . LEU A 1 74 ? 2.427 -18.222 6.708 1.00 33.22 74 LEU A O 1
ATOM 571 N N . SER A 1 75 ? 2.413 -19.468 8.563 1.00 28.81 75 SER A N 1
ATOM 572 C CA . SER A 1 75 ? 0.974 -19.472 8.715 1.00 28.81 75 SER A CA 1
ATOM 573 C C . SER A 1 75 ? 0.634 -18.031 9.062 1.00 28.81 75 SER A C 1
ATOM 575 O O . SER A 1 75 ? 1.042 -17.568 10.124 1.00 28.81 75 SER A O 1
ATOM 577 N N . PHE A 1 76 ? 0.001 -17.315 8.135 1.00 40.09 76 PHE A N 1
ATOM 578 C CA . PHE A 1 76 ? -0.527 -15.973 8.347 1.00 40.09 76 PHE A CA 1
ATOM 579 C C . PHE A 1 76 ? -1.604 -16.073 9.434 1.00 40.09 76 PHE A C 1
ATOM 581 O O . PHE A 1 76 ? -2.783 -16.244 9.132 1.00 40.09 76 PHE A O 1
ATOM 588 N N . ALA A 1 77 ? -1.178 -16.137 10.692 1.00 44.59 77 ALA A N 1
ATOM 589 C CA . ALA A 1 77 ? -2.042 -16.452 11.821 1.00 44.59 77 ALA A CA 1
ATOM 590 C C . ALA A 1 77 ? -2.640 -15.177 12.420 1.00 44.59 77 ALA A C 1
ATOM 592 O O . ALA A 1 77 ? -3.761 -15.216 12.919 1.00 44.59 77 ALA A O 1
ATOM 593 N N . GLU A 1 78 ? -1.938 -14.045 12.297 1.00 61.38 78 GLU A N 1
ATOM 594 C CA . GLU A 1 78 ? -2.356 -12.778 12.888 1.00 61.38 78 GLU A CA 1
ATOM 595 C C . GLU A 1 78 ? -2.837 -11.782 11.811 1.00 61.38 78 GLU A C 1
ATOM 597 O O . GLU A 1 78 ? -2.118 -11.517 10.840 1.00 61.38 78 GLU A O 1
ATOM 602 N N . PRO A 1 79 ? -4.041 -11.196 11.962 1.00 65.56 79 PRO A N 1
ATOM 603 C CA . PRO A 1 79 ? -4.587 -10.186 11.049 1.00 65.56 79 PRO A CA 1
ATOM 604 C C . PRO A 1 79 ? -3.651 -9.001 10.758 1.00 65.56 79 PRO A C 1
ATOM 606 O O . PRO A 1 79 ? -3.628 -8.491 9.636 1.00 65.56 79 PRO A O 1
ATOM 609 N N . GLU A 1 80 ? -2.827 -8.602 11.731 1.00 68.88 80 GLU A N 1
ATOM 610 C CA . GLU A 1 80 ? -1.849 -7.518 11.580 1.00 68.88 80 GLU A CA 1
ATOM 611 C C . GLU A 1 80 ? -0.771 -7.848 10.529 1.00 68.88 80 GLU A C 1
ATOM 613 O O . GLU A 1 80 ? -0.389 -6.990 9.729 1.00 68.88 80 GLU A O 1
ATOM 618 N N . GLU A 1 81 ? -0.322 -9.105 10.450 1.00 70.25 81 GLU A N 1
ATOM 619 C CA . GLU A 1 81 ? 0.660 -9.536 9.447 1.00 70.25 81 GLU A CA 1
ATOM 620 C C . GLU A 1 81 ? 0.055 -9.551 8.038 1.00 70.25 81 GLU A C 1
ATOM 622 O O . GLU A 1 81 ? 0.707 -9.132 7.076 1.00 70.25 81 GLU A O 1
ATOM 627 N N . ILE A 1 82 ? -1.213 -9.969 7.917 1.00 74.44 82 ILE A N 1
ATOM 628 C CA . ILE A 1 82 ? -1.970 -9.932 6.655 1.00 74.44 82 ILE A CA 1
ATOM 629 C C . ILE A 1 82 ? -2.087 -8.487 6.160 1.00 74.44 82 ILE A C 1
ATOM 631 O O . ILE A 1 82 ? -1.851 -8.222 4.975 1.00 74.44 82 ILE A O 1
ATOM 635 N N . ALA A 1 83 ? -2.399 -7.551 7.059 1.00 83.75 83 ALA A N 1
ATOM 636 C CA . ALA A 1 83 ? -2.521 -6.134 6.743 1.00 83.75 83 ALA A CA 1
ATOM 637 C C . ALA A 1 83 ? -1.204 -5.555 6.210 1.00 83.75 83 ALA A C 1
ATOM 639 O O . ALA A 1 83 ? -1.178 -4.931 5.148 1.00 83.75 83 ALA A O 1
ATOM 640 N N . LEU A 1 84 ? -0.098 -5.793 6.920 1.00 85.75 84 LEU A N 1
ATOM 641 C CA . LEU A 1 84 ? 1.212 -5.242 6.568 1.00 85.75 84 LEU A CA 1
ATOM 642 C C . LEU A 1 84 ? 1.766 -5.855 5.279 1.00 85.75 84 LEU A C 1
ATOM 644 O O . LEU A 1 84 ? 2.270 -5.125 4.428 1.00 85.75 84 LEU A O 1
ATOM 648 N N . PHE A 1 85 ? 1.619 -7.168 5.086 1.00 84.69 85 PHE A N 1
ATOM 649 C CA . PHE A 1 85 ? 2.007 -7.819 3.835 1.00 84.69 85 PHE A CA 1
ATOM 650 C C . PHE A 1 85 ? 1.206 -7.279 2.645 1.00 84.69 85 PHE A C 1
ATOM 652 O O . PHE A 1 85 ? 1.785 -6.940 1.612 1.00 84.69 85 PHE A O 1
ATOM 659 N N . THR A 1 86 ? -0.115 -7.141 2.804 1.00 88.81 86 THR A N 1
ATOM 660 C CA . THR A 1 86 ? -0.993 -6.575 1.769 1.00 88.81 86 THR A CA 1
ATOM 661 C C . THR A 1 86 ? -0.589 -5.139 1.439 1.00 88.81 86 THR A C 1
ATOM 663 O O . THR A 1 86 ? -0.500 -4.788 0.264 1.00 88.81 86 THR A O 1
ATOM 666 N N . LEU A 1 87 ? -0.260 -4.327 2.450 1.00 92.38 87 LEU A N 1
ATOM 667 C CA . LEU A 1 87 ? 0.239 -2.965 2.261 1.00 92.38 87 LEU A CA 1
ATOM 668 C C . LEU A 1 87 ? 1.521 -2.951 1.425 1.00 92.38 87 LEU A C 1
ATOM 670 O O . LEU A 1 87 ? 1.602 -2.191 0.462 1.00 92.38 87 LEU A O 1
ATOM 674 N N . TYR A 1 88 ? 2.512 -3.783 1.753 1.00 88.69 88 TYR A N 1
ATOM 675 C CA . TYR A 1 88 ? 3.776 -3.819 1.010 1.00 88.69 88 TYR A CA 1
ATOM 676 C C . TYR A 1 88 ? 3.596 -4.319 -0.424 1.00 88.69 88 TYR A C 1
ATOM 678 O O . TYR A 1 88 ? 4.172 -3.738 -1.344 1.00 88.69 88 TYR A O 1
ATOM 686 N N . ALA A 1 89 ? 2.760 -5.340 -0.630 1.00 87.00 89 ALA A N 1
ATOM 687 C CA . ALA A 1 89 ? 2.424 -5.831 -1.961 1.00 87.00 89 ALA A CA 1
ATOM 688 C C . ALA A 1 89 ? 1.775 -4.731 -2.813 1.00 87.00 89 ALA A C 1
ATOM 690 O O . ALA A 1 89 ? 2.160 -4.535 -3.961 1.00 87.00 89 ALA A O 1
ATOM 691 N N . MET A 1 90 ? 0.844 -3.965 -2.238 1.00 87.62 90 MET A N 1
ATOM 692 C CA . MET A 1 90 ? 0.222 -2.827 -2.917 1.00 87.62 90 MET A CA 1
ATOM 693 C C . MET A 1 90 ? 1.208 -1.692 -3.189 1.00 87.62 90 MET A C 1
ATOM 695 O O . MET A 1 90 ? 1.199 -1.121 -4.273 1.00 87.62 90 MET A O 1
ATOM 699 N N . ALA A 1 91 ? 2.067 -1.359 -2.224 1.00 88.56 91 ALA A N 1
ATOM 700 C CA . ALA A 1 91 ? 3.060 -0.303 -2.390 1.00 88.56 91 ALA A CA 1
ATOM 701 C C . ALA A 1 91 ? 4.042 -0.621 -3.526 1.00 88.56 91 ALA A C 1
ATOM 703 O O . ALA A 1 91 ? 4.390 0.273 -4.290 1.00 88.56 91 ALA A O 1
ATOM 704 N N . LEU A 1 92 ? 4.438 -1.889 -3.668 1.00 85.69 92 LEU A N 1
ATOM 705 C CA . LEU A 1 92 ? 5.292 -2.355 -4.759 1.00 85.69 92 LEU A CA 1
ATOM 706 C C . LEU A 1 92 ? 4.542 -2.443 -6.096 1.00 85.69 92 LEU A C 1
ATOM 708 O O . LEU A 1 92 ? 5.069 -2.024 -7.117 1.00 85.69 92 LEU A O 1
ATOM 712 N N . ALA A 1 93 ? 3.324 -2.987 -6.105 1.00 81.81 93 ALA A N 1
ATOM 713 C CA . ALA A 1 93 ? 2.580 -3.226 -7.341 1.00 81.81 93 ALA A CA 1
ATOM 714 C C . ALA A 1 93 ? 1.988 -1.950 -7.953 1.00 81.81 93 ALA A C 1
ATOM 716 O O . ALA A 1 93 ? 1.901 -1.836 -9.169 1.00 81.81 93 ALA A O 1
ATOM 717 N N . LEU A 1 94 ? 1.570 -1.007 -7.109 1.00 81.62 94 LEU A N 1
ATOM 718 C CA . LEU A 1 94 ? 0.897 0.234 -7.507 1.00 81.62 94 LEU A CA 1
ATOM 719 C C . LEU A 1 94 ? 1.806 1.464 -7.343 1.00 81.62 94 LEU A C 1
ATOM 721 O O . LEU A 1 94 ? 1.366 2.598 -7.528 1.00 81.62 94 LEU A O 1
ATOM 725 N N . GLY A 1 95 ? 3.046 1.252 -6.890 1.00 84.06 95 GLY A N 1
ATOM 726 C CA . GLY A 1 95 ? 4.022 2.311 -6.657 1.00 84.06 95 GLY A CA 1
ATOM 727 C C . GLY A 1 95 ? 3.556 3.381 -5.670 1.00 84.06 95 GLY A C 1
ATOM 728 O O . GLY A 1 95 ? 3.854 4.560 -5.850 1.00 84.06 95 GLY A O 1
ATOM 729 N N . LEU A 1 96 ? 2.791 3.018 -4.641 1.00 86.75 96 LEU A N 1
ATOM 730 C CA . LEU A 1 96 ? 2.242 3.991 -3.691 1.00 86.75 96 LEU A CA 1
ATOM 731 C C . LEU A 1 96 ? 3.349 4.631 -2.854 1.00 86.75 96 LEU A C 1
ATOM 733 O O . LEU A 1 96 ? 4.227 3.947 -2.320 1.00 86.75 96 LEU A O 1
ATOM 737 N N . ARG A 1 97 ? 3.259 5.946 -2.632 1.00 87.69 97 ARG A N 1
ATOM 738 C CA . ARG A 1 97 ? 4.052 6.574 -1.569 1.00 87.69 97 ARG A CA 1
ATOM 739 C C . ARG A 1 97 ? 3.555 6.068 -0.214 1.00 87.69 97 ARG A C 1
ATOM 741 O O . ARG A 1 97 ? 2.373 5.799 -0.030 1.00 87.69 97 ARG A O 1
ATOM 748 N N . ARG A 1 98 ? 4.436 6.016 0.790 1.00 89.31 98 ARG A N 1
ATOM 749 C CA . ARG A 1 98 ? 4.078 5.562 2.150 1.00 89.31 98 ARG A CA 1
ATOM 750 C C . ARG A 1 98 ? 2.825 6.250 2.707 1.00 89.31 98 ARG A C 1
ATOM 752 O O . ARG A 1 98 ? 1.980 5.585 3.295 1.00 89.31 98 ARG A O 1
ATOM 759 N N . GLY A 1 99 ? 2.740 7.572 2.559 1.00 89.69 99 GLY A N 1
ATOM 760 C CA . GLY A 1 99 ? 1.598 8.349 3.043 1.00 89.69 99 GLY A CA 1
ATOM 761 C C . GLY A 1 99 ? 0.307 8.020 2.294 1.00 89.69 99 GLY A C 1
ATOM 762 O O . GLY A 1 99 ? -0.736 7.922 2.929 1.00 89.69 99 GLY A O 1
ATOM 763 N N . GLU A 1 100 ? 0.390 7.772 0.985 1.00 91.62 100 GLU A N 1
ATOM 764 C CA . GLU A 1 100 ? -0.740 7.345 0.150 1.00 91.62 100 GLU A CA 1
ATOM 765 C C . GLU A 1 100 ? -1.227 5.961 0.585 1.00 91.62 100 GLU A C 1
ATOM 767 O O . GLU A 1 100 ? -2.399 5.802 0.901 1.00 91.62 100 GLU A O 1
ATOM 772 N N . ALA A 1 101 ? -0.319 4.985 0.710 1.00 92.19 101 ALA A N 1
ATOM 773 C CA . ALA A 1 101 ? -0.650 3.631 1.155 1.00 92.19 101 ALA A CA 1
ATOM 774 C C . ALA A 1 101 ? -1.346 3.629 2.525 1.00 92.19 101 ALA A C 1
ATOM 776 O O . ALA A 1 101 ? -2.369 2.974 2.700 1.00 92.19 101 ALA A O 1
ATOM 777 N N . LEU A 1 102 ? -0.829 4.407 3.481 1.00 93.19 102 LEU A N 1
ATOM 778 C CA . LEU A 1 102 ? -1.424 4.574 4.811 1.00 93.19 102 LEU A CA 1
ATOM 779 C C . LEU A 1 102 ? -2.719 5.398 4.813 1.00 93.19 102 LEU A C 1
ATOM 781 O O . LEU A 1 102 ? -3.490 5.317 5.766 1.00 93.19 102 LEU A O 1
ATOM 785 N N . GLY A 1 103 ? -2.937 6.206 3.778 1.00 93.12 103 GLY A N 1
ATOM 786 C CA . 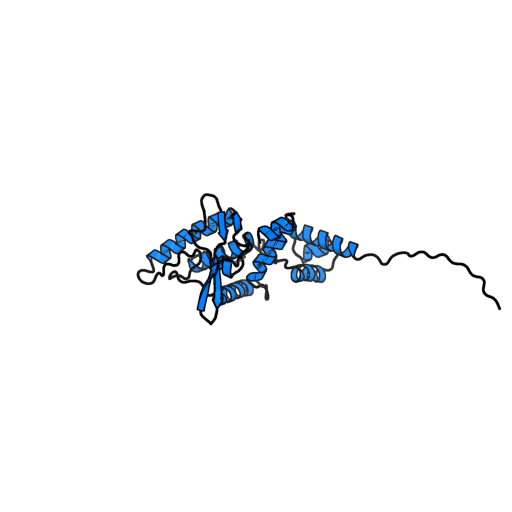GLY A 1 103 ? -4.102 7.066 3.617 1.00 93.12 103 GLY A CA 1
ATOM 787 C C . GLY A 1 103 ? -5.254 6.430 2.850 1.00 93.12 103 GLY A C 1
ATOM 788 O O . GLY A 1 103 ? -6.331 7.023 2.841 1.00 93.12 103 GLY A O 1
ATOM 789 N N . LEU A 1 104 ? -5.063 5.255 2.241 1.00 94.19 104 LEU A N 1
ATOM 790 C CA . LEU A 1 104 ? -6.107 4.574 1.479 1.00 94.19 104 LEU A CA 1
ATOM 791 C C . LEU A 1 104 ? -7.322 4.238 2.347 1.00 94.19 104 LEU A C 1
ATOM 793 O O . LEU A 1 104 ? -7.195 3.705 3.454 1.00 94.19 104 LEU A O 1
ATOM 797 N N . ARG A 1 105 ? -8.516 4.490 1.804 1.00 94.62 105 ARG A N 1
ATOM 798 C CA . ARG A 1 105 ? -9.803 4.209 2.451 1.00 94.62 105 ARG A CA 1
ATOM 799 C C . ARG A 1 105 ? -10.609 3.202 1.647 1.00 94.62 105 ARG A C 1
ATOM 801 O O . ARG A 1 105 ? -10.518 3.165 0.425 1.00 94.62 105 ARG A O 1
ATOM 808 N N . TRP A 1 106 ? -11.456 2.432 2.324 1.00 94.81 106 TRP A N 1
ATOM 809 C CA . TRP A 1 106 ? -12.323 1.453 1.660 1.00 94.81 106 TRP A CA 1
ATOM 810 C C . TRP A 1 106 ? -13.303 2.086 0.672 1.00 94.81 106 TRP A C 1
ATOM 812 O O . TRP A 1 106 ? -13.632 1.460 -0.327 1.00 94.81 106 TRP A O 1
ATOM 822 N N . GLN A 1 107 ? -13.748 3.319 0.927 1.00 92.19 107 GLN A N 1
ATOM 823 C CA . GLN A 1 107 ? -14.610 4.072 0.004 1.00 92.19 107 GLN A CA 1
ATOM 824 C C . GLN A 1 107 ? -13.910 4.459 -1.309 1.00 92.19 107 GLN A C 1
ATOM 826 O O . GLN A 1 107 ? -14.577 4.802 -2.277 1.00 92.19 107 GLN A O 1
ATOM 831 N N . ASP A 1 108 ? -12.577 4.425 -1.326 1.00 88.38 108 ASP A N 1
ATOM 832 C CA . ASP A 1 108 ? -11.749 4.767 -2.479 1.00 88.38 108 ASP A CA 1
ATOM 833 C C . ASP A 1 108 ? -11.229 3.499 -3.196 1.00 88.38 108 ASP A C 1
ATOM 835 O O . ASP A 1 108 ? -10.331 3.585 -4.031 1.00 88.38 108 ASP A O 1
ATOM 839 N N . ALA A 1 109 ? -11.770 2.314 -2.880 1.00 88.44 109 ALA A N 1
ATOM 840 C CA . ALA A 1 109 ? -11.401 1.042 -3.502 1.00 88.44 109 ALA A CA 1
ATOM 841 C C . ALA A 1 109 ? -12.627 0.334 -4.097 1.00 88.44 109 ALA A C 1
ATOM 843 O O . ALA A 1 109 ? -13.496 -0.153 -3.368 1.00 88.44 109 ALA A O 1
ATOM 844 N N . ASP A 1 110 ? -12.658 0.217 -5.423 1.00 83.25 110 ASP A N 1
ATOM 845 C CA . ASP A 1 110 ? -13.634 -0.598 -6.136 1.00 83.25 110 ASP A CA 1
ATOM 846 C C . ASP A 1 110 ? -13.061 -2.002 -6.355 1.00 83.25 110 ASP A C 1
ATOM 848 O O . ASP A 1 110 ? -12.255 -2.251 -7.250 1.00 83.25 110 ASP A O 1
ATOM 852 N N . LEU A 1 111 ? -13.459 -2.943 -5.500 1.00 83.94 111 LEU A N 1
ATOM 853 C CA . LEU A 1 111 ? -12.998 -4.331 -5.585 1.00 83.94 111 LEU A CA 1
ATOM 854 C C . LEU A 1 111 ? -13.726 -5.153 -6.664 1.00 83.94 111 LEU A C 1
ATOM 856 O O . LEU A 1 111 ? -13.336 -6.301 -6.893 1.00 83.94 111 LEU A O 1
ATOM 860 N N . ASN A 1 112 ? -14.792 -4.620 -7.268 1.00 77.88 112 ASN A N 1
ATOM 861 C CA . ASN A 1 112 ? -15.507 -5.287 -8.355 1.00 77.88 112 ASN A CA 1
ATOM 862 C C . ASN A 1 112 ? -14.817 -4.981 -9.682 1.00 77.88 112 ASN A C 1
ATOM 864 O O . ASN A 1 112 ? -14.463 -5.904 -10.408 1.00 77.88 112 ASN A O 1
ATOM 868 N N . GLU A 1 113 ? -14.553 -3.698 -9.927 1.00 70.69 113 GLU A N 1
ATOM 869 C CA . GLU A 1 113 ? -13.829 -3.223 -11.110 1.00 70.69 113 GLU A CA 1
ATOM 870 C C . GLU A 1 113 ? -12.305 -3.376 -10.967 1.00 70.69 113 GLU A C 1
ATOM 872 O O . GLU A 1 113 ? -11.564 -3.285 -11.941 1.00 70.69 113 GLU A O 1
ATOM 877 N N . GLY A 1 114 ? -11.811 -3.629 -9.749 1.00 77.38 114 GLY A N 1
ATOM 878 C CA . GLY A 1 114 ? -10.383 -3.775 -9.480 1.00 77.38 114 GLY A CA 1
ATOM 879 C C . GLY A 1 114 ? -9.638 -2.448 -9.612 1.00 77.38 114 GLY A C 1
ATOM 880 O O . GLY A 1 114 ? -8.566 -2.404 -10.206 1.00 77.38 114 GLY A O 1
ATOM 881 N N . LEU A 1 115 ? -10.190 -1.366 -9.063 1.00 79.12 115 LEU A N 1
ATOM 882 C CA . LEU A 1 115 ? -9.629 -0.017 -9.148 1.00 79.12 115 LEU A CA 1
ATOM 883 C C . LEU A 1 115 ? -9.404 0.576 -7.754 1.00 79.12 115 LEU A C 1
ATOM 885 O O . LEU A 1 115 ? -10.206 0.380 -6.839 1.00 79.12 115 LEU A O 1
ATOM 889 N N . ILE A 1 116 ? -8.330 1.350 -7.597 1.00 83.12 116 ILE A N 1
ATOM 890 C CA . ILE A 1 116 ? -8.090 2.190 -6.417 1.00 83.12 116 ILE A CA 1
ATOM 891 C C . ILE A 1 116 ? -7.932 3.646 -6.827 1.00 83.12 116 ILE A C 1
ATOM 893 O O . ILE A 1 116 ? -7.165 3.971 -7.730 1.00 83.12 116 ILE A O 1
ATOM 897 N N . PHE A 1 117 ? -8.611 4.519 -6.090 1.00 84.25 117 PHE A N 1
ATOM 898 C CA . PHE A 1 117 ? -8.517 5.966 -6.203 1.00 84.25 117 PHE A CA 1
ATOM 899 C C . PHE A 1 117 ? -7.567 6.497 -5.122 1.00 84.25 117 PHE A C 1
ATOM 901 O O . PHE A 1 117 ? -7.865 6.463 -3.927 1.00 84.25 117 PHE A O 1
ATOM 908 N N . VAL A 1 118 ? -6.401 7.005 -5.519 1.00 86.25 118 VAL A N 1
ATOM 909 C CA . VAL A 1 118 ? -5.420 7.549 -4.569 1.00 86.25 118 VAL A CA 1
ATOM 910 C C . VAL A 1 118 ? -5.744 9.018 -4.297 1.00 86.25 118 VAL A C 1
ATOM 912 O O . VAL A 1 118 ? -5.290 9.899 -5.016 1.00 86.25 118 VAL A O 1
ATOM 915 N N . ARG A 1 119 ? -6.563 9.281 -3.270 1.00 86.12 119 ARG A N 1
ATOM 916 C CA . ARG A 1 119 ? -7.099 10.631 -2.969 1.00 86.12 119 ARG A CA 1
ATOM 917 C C . ARG A 1 119 ? -6.591 11.271 -1.683 1.00 86.12 119 ARG A C 1
ATOM 919 O O . ARG A 1 119 ? -6.783 12.460 -1.455 1.00 86.12 119 ARG A O 1
ATOM 926 N N . GLN A 1 120 ? -5.980 10.485 -0.806 1.00 90.00 120 GLN A N 1
ATOM 927 C CA . GLN A 1 120 ? -5.601 10.928 0.529 1.00 90.00 120 GLN A CA 1
ATOM 928 C C . GLN A 1 120 ? -4.197 10.441 0.864 1.00 90.00 120 GLN A C 1
ATOM 930 O O . GLN A 1 120 ? -3.812 9.322 0.527 1.00 90.00 120 GLN A O 1
ATOM 935 N N . THR A 1 121 ? -3.452 11.270 1.586 1.00 91.19 121 THR A N 1
ATOM 936 C CA . THR A 1 121 ? -2.147 10.924 2.141 1.00 91.19 121 THR A CA 1
ATOM 937 C C . THR A 1 121 ? -2.119 11.174 3.645 1.00 91.19 121 THR A C 1
ATOM 939 O O . THR A 1 121 ? -2.776 12.083 4.159 1.00 91.19 121 THR A O 1
ATOM 942 N N . VAL A 1 122 ? -1.357 10.351 4.361 1.00 91.56 122 VAL A N 1
ATOM 943 C CA . VAL A 1 122 ? -1.062 10.520 5.786 1.00 91.56 122 VAL A CA 1
ATOM 944 C C . VAL A 1 122 ? 0.344 11.059 5.948 1.00 91.56 122 VAL A C 1
ATOM 946 O O . VAL A 1 122 ? 1.321 10.457 5.492 1.00 91.56 122 VAL A O 1
ATOM 949 N N . GLN A 1 123 ? 0.458 12.163 6.676 1.00 87.88 123 GLN A N 1
ATOM 950 C CA . GLN A 1 123 ? 1.736 12.760 7.034 1.00 87.88 123 GLN A CA 1
ATOM 951 C C . GLN A 1 123 ? 1.808 13.023 8.533 1.00 87.88 123 GLN A C 1
ATOM 953 O O . GLN A 1 123 ? 0.791 13.113 9.217 1.00 87.88 123 GLN A O 1
ATOM 958 N N . ARG A 1 124 ? 3.028 13.141 9.061 1.00 86.75 124 ARG A N 1
ATOM 959 C CA . ARG A 1 124 ? 3.243 13.533 10.454 1.00 86.75 124 ARG A CA 1
ATOM 960 C C . ARG A 1 124 ? 3.712 14.980 10.500 1.00 86.75 124 ARG A C 1
ATOM 962 O O . ARG A 1 124 ? 4.866 15.250 10.180 1.00 86.75 124 ARG A O 1
ATOM 969 N N . LEU A 1 125 ? 2.828 15.877 10.923 1.00 86.31 125 LEU A N 1
ATOM 970 C CA . LEU A 1 125 ? 3.087 17.309 11.061 1.00 86.31 125 LEU A CA 1
ATOM 971 C C . LEU A 1 125 ? 2.986 17.684 12.538 1.00 86.31 125 LEU A C 1
ATOM 973 O O . LEU A 1 125 ? 2.038 17.293 13.213 1.00 86.31 125 LEU A O 1
ATOM 977 N N . ASN A 1 126 ? 3.990 18.388 13.064 1.00 87.12 126 ASN A N 1
ATOM 978 C CA . ASN A 1 126 ? 4.023 18.858 14.459 1.00 87.12 126 ASN A CA 1
ATOM 979 C C . ASN A 1 126 ? 3.716 17.765 15.507 1.00 87.12 126 ASN A C 1
ATOM 981 O O . ASN A 1 126 ? 3.088 18.011 16.531 1.00 87.12 126 ASN A O 1
ATOM 985 N N . GLY A 1 127 ? 4.148 16.525 15.247 1.00 83.50 127 GLY A N 1
ATOM 986 C CA . GLY A 1 127 ? 3.930 15.399 16.160 1.00 83.50 127 GLY A CA 1
ATOM 987 C C . GLY A 1 127 ? 2.528 14.777 16.113 1.00 83.50 127 GLY A C 1
ATOM 988 O O . GLY A 1 127 ? 2.236 13.907 16.934 1.00 83.50 127 GLY A O 1
ATOM 989 N N . GLN A 1 128 ? 1.689 15.150 15.150 1.00 86.31 128 GLN A N 1
ATOM 990 C CA . GLN A 1 128 ? 0.368 14.563 14.936 1.00 86.31 128 GLN A CA 1
ATOM 991 C C . GLN A 1 128 ? 0.259 13.955 13.540 1.00 86.31 128 GLN A C 1
ATOM 993 O O . GLN A 1 128 ? 0.911 14.412 12.601 1.00 86.31 128 GLN A O 1
ATOM 998 N N . LEU A 1 129 ? -0.547 12.899 13.413 1.00 89.94 129 LEU A N 1
ATOM 999 C CA . LEU A 1 129 ? -0.905 12.355 12.108 1.00 89.94 129 LEU A CA 1
ATOM 1000 C C . LEU A 1 129 ? -1.997 13.230 11.505 1.00 89.94 129 LEU A C 1
ATOM 1002 O O . LEU A 1 129 ? -3.062 13.391 12.096 1.00 89.94 129 LEU A O 1
ATOM 1006 N N . VAL A 1 130 ? -1.704 13.789 10.340 1.00 90.12 130 VAL A N 1
ATOM 1007 C CA . VAL A 1 130 ? -2.598 14.658 9.586 1.00 90.12 130 VAL A CA 1
ATOM 1008 C C . VAL A 1 130 ? -2.940 13.960 8.280 1.00 90.12 130 VAL A C 1
ATOM 1010 O O . VAL A 1 130 ? -2.058 13.470 7.570 1.00 90.12 130 VAL A O 1
ATOM 1013 N N . PHE A 1 131 ? -4.236 13.907 7.992 1.00 90.88 131 PHE A N 1
ATOM 1014 C CA . PHE A 1 131 ? -4.759 13.500 6.697 1.00 90.88 131 PHE A CA 1
ATOM 1015 C C . PHE A 1 131 ? -4.861 14.734 5.818 1.00 90.88 131 PHE A C 1
ATOM 1017 O O . PHE A 1 131 ? -5.420 15.746 6.238 1.00 90.88 131 PHE A O 1
ATOM 1024 N N . GLY A 1 132 ? -4.329 14.640 4.610 1.00 86.38 132 GLY A N 1
ATOM 1025 C CA . GLY A 1 132 ? -4.458 15.681 3.605 1.00 86.38 132 GLY A CA 1
ATOM 1026 C C . GLY A 1 132 ? -4.846 15.086 2.258 1.00 86.38 132 GLY A C 1
ATOM 1027 O O . GLY A 1 132 ? -4.657 13.879 2.048 1.00 86.38 132 GLY A O 1
ATOM 1028 N N . PRO A 1 133 ? -5.377 15.911 1.343 1.00 83.00 133 PRO A N 1
ATOM 1029 C CA . PRO A 1 133 ? -5.435 15.526 -0.058 1.00 83.00 133 PRO A CA 1
ATOM 1030 C C . PRO A 1 133 ? -4.015 15.238 -0.561 1.00 83.00 133 PRO A C 1
ATOM 1032 O O . PRO A 1 133 ? -3.027 15.717 0.007 1.00 83.00 133 PRO A O 1
ATOM 1035 N N . VAL A 1 134 ? -3.897 14.449 -1.625 1.00 78.88 134 VAL A N 1
ATOM 1036 C CA . VAL A 1 134 ? -2.637 14.431 -2.378 1.00 78.88 134 VAL A CA 1
ATOM 1037 C C . VAL A 1 134 ? -2.477 15.839 -2.973 1.00 78.88 134 VAL A C 1
ATOM 1039 O O . VAL A 1 134 ? -3.438 16.354 -3.536 1.00 78.88 134 VAL A O 1
ATOM 1042 N N . GLU A 1 135 ? -1.343 16.519 -2.744 1.00 61.81 135 GLU A N 1
ATOM 1043 C CA . GLU A 1 135 ? -1.193 17.936 -3.130 1.00 61.81 135 GLU A CA 1
ATOM 1044 C C . GLU A 1 135 ? -1.541 18.142 -4.625 1.00 61.81 135 GLU A C 1
ATOM 1046 O O . GLU A 1 135 ? -1.098 17.372 -5.486 1.00 61.81 135 GLU A O 1
ATOM 1051 N N . SER A 1 136 ? -2.407 19.132 -4.891 1.00 52.28 136 SER A N 1
ATOM 1052 C CA . SER A 1 136 ? -3.005 19.533 -6.184 1.00 52.28 136 SER A CA 1
ATOM 1053 C C . SER A 1 136 ? -1.926 19.831 -7.236 1.00 52.28 136 SER A C 1
ATOM 1055 O O . SER A 1 136 ? -0.957 20.508 -6.913 1.00 52.28 136 SER A O 1
ATOM 1057 N N . ASP A 1 137 ? -1.926 19.280 -8.456 1.00 42.06 137 ASP A N 1
ATOM 1058 C CA . ASP A 1 137 ? -2.797 19.629 -9.602 1.00 42.06 137 ASP A CA 1
ATOM 1059 C C . ASP A 1 137 ? -2.882 18.474 -10.644 1.00 42.06 137 ASP A C 1
ATOM 1061 O O . ASP A 1 137 ? -2.945 18.678 -11.854 1.00 42.06 137 ASP A O 1
ATOM 1065 N N . GLY A 1 138 ? -2.844 17.220 -10.189 1.00 46.50 138 GLY A N 1
ATOM 1066 C CA . GLY A 1 138 ? -2.870 16.048 -11.088 1.00 46.50 138 GLY A CA 1
ATOM 1067 C C . GLY A 1 138 ? -2.486 14.720 -10.436 1.00 46.50 138 GLY A C 1
ATOM 1068 O O . GLY A 1 138 ? -2.189 13.751 -11.122 1.00 46.50 138 GLY A O 1
ATOM 1069 N N . SER A 1 139 ? -2.442 14.680 -9.104 1.00 50.22 139 SER A N 1
ATOM 1070 C CA . SER A 1 139 ? -1.924 13.557 -8.319 1.00 50.22 139 SER A CA 1
ATOM 1071 C C . SER A 1 139 ? -3.012 12.584 -7.837 1.00 50.22 139 SER A C 1
ATOM 1073 O O . SER A 1 139 ? -2.688 11.481 -7.382 1.00 50.22 139 SER A O 1
ATOM 1075 N N . GLU A 1 140 ? -4.293 12.958 -7.972 1.00 60.91 140 GLU A N 1
ATOM 1076 C CA . GLU A 1 140 ? -5.413 12.025 -7.857 1.00 60.91 140 GLU A CA 1
ATOM 1077 C C . GLU A 1 140 ? -5.405 11.090 -9.063 1.00 60.91 140 GLU A C 1
ATOM 1079 O O . GLU A 1 140 ? -5.855 11.437 -10.154 1.00 60.91 140 GLU A O 1
ATOM 1084 N N . ARG A 1 141 ? -4.875 9.887 -8.854 1.00 72.12 141 ARG A N 1
ATOM 1085 C CA . ARG A 1 141 ? -4.767 8.869 -9.897 1.00 72.12 141 ARG A CA 1
ATOM 1086 C C . ARG A 1 141 ? -5.626 7.658 -9.584 1.00 72.12 141 ARG A C 1
ATOM 1088 O O . ARG A 1 141 ? -5.800 7.269 -8.423 1.00 72.12 141 ARG A O 1
ATOM 1095 N N . VAL A 1 142 ? -6.140 7.055 -10.649 1.00 73.38 142 VAL A N 1
ATOM 1096 C CA . VAL A 1 142 ? -6.808 5.757 -10.606 1.00 73.38 142 VAL A CA 1
ATOM 1097 C C . VAL A 1 142 ? -5.785 4.705 -10.992 1.00 73.38 142 VAL A C 1
ATOM 1099 O O . VAL A 1 142 ? -5.202 4.777 -12.071 1.00 73.38 142 VAL A O 1
ATOM 1102 N N . VAL A 1 143 ? -5.561 3.733 -10.114 1.00 76.81 143 VAL A N 1
ATOM 1103 C CA . VAL A 1 143 ? -4.624 2.637 -10.365 1.00 76.81 143 VAL A CA 1
ATOM 1104 C C . VAL A 1 143 ? -5.398 1.330 -10.434 1.00 76.81 143 VAL A C 1
ATOM 1106 O O . VAL A 1 143 ? -6.197 1.022 -9.547 1.00 76.81 143 VAL A O 1
ATOM 1109 N N . GLY A 1 144 ? -5.159 0.559 -11.494 1.00 71.88 144 GLY A N 1
ATOM 1110 C CA . GLY A 1 144 ? -5.684 -0.797 -11.608 1.00 71.88 144 GLY A CA 1
ATOM 1111 C C . GLY A 1 144 ? -5.034 -1.719 -10.582 1.00 71.88 144 GLY A C 1
ATOM 1112 O O . GLY A 1 144 ? -3.825 -1.668 -10.374 1.00 71.88 144 GLY A O 1
ATOM 1113 N N . LEU A 1 145 ? -5.832 -2.567 -9.942 1.00 72.31 145 LEU A N 1
ATOM 1114 C CA . LEU A 1 145 ? -5.384 -3.591 -9.009 1.00 72.31 145 LEU A CA 1
ATOM 1115 C C . LEU A 1 145 ? -5.024 -4.868 -9.771 1.00 72.31 145 LEU A C 1
ATOM 1117 O O . LEU A 1 145 ? -5.918 -5.532 -10.301 1.00 72.31 145 LEU A O 1
ATOM 1121 N N . PRO A 1 146 ? -3.752 -5.299 -9.764 1.00 77.12 146 PRO A N 1
ATOM 1122 C CA . PRO A 1 146 ? -3.408 -6.639 -10.213 1.00 77.12 146 PRO A CA 1
ATOM 1123 C C . PRO A 1 146 ? -4.184 -7.687 -9.408 1.00 77.12 146 PRO A C 1
ATOM 1125 O O . PRO A 1 146 ? -4.371 -7.531 -8.197 1.00 77.12 146 PRO A O 1
ATOM 1128 N N . ALA A 1 147 ? -4.587 -8.787 -10.051 1.00 75.31 147 ALA A N 1
ATOM 1129 C CA . ALA A 1 147 ? -5.380 -9.841 -9.409 1.00 75.31 147 ALA A CA 1
ATOM 1130 C C . ALA A 1 147 ? -4.805 -10.333 -8.057 1.00 75.31 147 ALA A C 1
ATOM 1132 O O . ALA A 1 147 ? -5.574 -10.443 -7.100 1.00 75.31 147 ALA A O 1
ATOM 1133 N N . PRO A 1 148 ? -3.474 -10.520 -7.892 1.00 76.12 148 PRO A N 1
ATOM 1134 C CA . PRO A 1 148 ? -2.906 -10.880 -6.591 1.00 76.12 148 PRO A CA 1
ATOM 1135 C C . PRO A 1 148 ? -3.148 -9.830 -5.493 1.00 76.12 148 PRO A C 1
ATOM 1137 O O . PRO A 1 148 ? -3.385 -10.188 -4.338 1.00 76.12 148 PRO A O 1
ATOM 1140 N N . CYS A 1 149 ? -3.112 -8.538 -5.837 1.00 80.38 149 CYS A N 1
ATOM 1141 C CA . CYS A 1 149 ? -3.388 -7.441 -4.906 1.00 80.38 149 CYS A CA 1
ATOM 1142 C C . CYS A 1 149 ? -4.874 -7.380 -4.547 1.00 80.38 149 CYS A C 1
ATOM 1144 O O . CYS A 1 149 ? -5.212 -7.170 -3.383 1.00 80.38 149 CYS A O 1
ATOM 1146 N N . LEU A 1 150 ? -5.757 -7.616 -5.521 1.00 79.88 150 LEU A N 1
ATOM 1147 C CA . LEU A 1 150 ? -7.198 -7.683 -5.291 1.00 79.88 150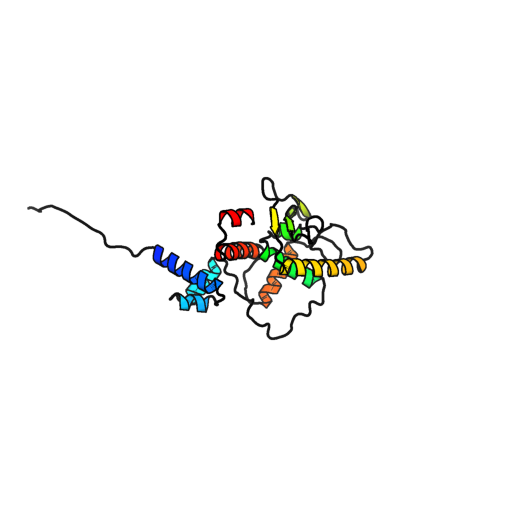 LEU A CA 1
ATOM 1148 C C . LEU A 1 150 ? -7.560 -8.812 -4.314 1.00 79.88 150 LEU A C 1
ATOM 1150 O O . LEU A 1 150 ? -8.318 -8.598 -3.366 1.00 79.88 150 LEU A O 1
ATOM 1154 N N . ASP A 1 151 ? -6.984 -9.999 -4.501 1.00 81.19 151 ASP A N 1
ATOM 1155 C CA . ASP A 1 151 ? -7.191 -11.138 -3.605 1.00 81.19 151 ASP A CA 1
ATOM 1156 C C . ASP A 1 151 ? -6.657 -10.867 -2.197 1.00 81.19 151 ASP A C 1
ATOM 1158 O O . ASP A 1 151 ? -7.321 -11.180 -1.203 1.00 81.19 151 ASP A O 1
ATOM 1162 N N . ALA A 1 152 ? -5.471 -10.258 -2.095 1.00 85.50 152 ALA A N 1
ATOM 1163 C CA . ALA A 1 152 ? -4.893 -9.861 -0.816 1.00 85.50 152 ALA A CA 1
ATOM 1164 C C . ALA A 1 152 ? -5.791 -8.850 -0.081 1.00 85.50 152 ALA A C 1
ATOM 1166 O O . ALA A 1 152 ? -6.102 -9.050 1.094 1.00 85.50 152 ALA A O 1
ATOM 1167 N N . LEU A 1 153 ? -6.305 -7.832 -0.783 1.00 89.62 153 LEU A N 1
ATOM 1168 C CA . LEU A 1 153 ? -7.250 -6.862 -0.224 1.00 89.62 153 LEU A CA 1
ATOM 1169 C C . LEU A 1 153 ? -8.551 -7.505 0.251 1.00 89.62 153 LEU A C 1
ATOM 1171 O O . LEU A 1 153 ? -9.047 -7.149 1.317 1.00 89.62 153 LEU A O 1
ATOM 1175 N N . LYS A 1 154 ? -9.110 -8.460 -0.501 1.00 88.69 154 LYS A N 1
ATOM 1176 C CA . LYS A 1 154 ? -10.328 -9.177 -0.091 1.00 88.69 154 LYS A CA 1
ATOM 1177 C C . LYS A 1 154 ? -10.108 -9.952 1.210 1.00 88.69 154 LYS A C 1
ATOM 1179 O O . LYS A 1 154 ? -10.918 -9.829 2.129 1.00 88.69 154 LYS A O 1
ATOM 1184 N N . ARG A 1 155 ? -8.994 -10.688 1.325 1.00 88.06 155 ARG A N 1
ATOM 1185 C CA . ARG A 1 155 ? -8.625 -11.403 2.564 1.00 88.06 155 ARG A CA 1
ATOM 1186 C C . ARG A 1 155 ? -8.417 -10.438 3.728 1.00 88.06 155 ARG A C 1
ATOM 1188 O O . ARG A 1 155 ? -8.943 -10.670 4.814 1.00 88.06 155 ARG A O 1
ATOM 1195 N N . HIS A 1 156 ? -7.711 -9.336 3.483 1.00 92.38 156 HIS A N 1
ATOM 1196 C CA . HIS A 1 156 ? -7.486 -8.292 4.479 1.00 92.38 156 HIS A CA 1
ATOM 1197 C C . HIS A 1 156 ? -8.801 -7.671 4.970 1.00 92.38 156 HIS A C 1
ATOM 1199 O O . HIS A 1 156 ? -9.018 -7.556 6.173 1.00 92.38 156 HIS A O 1
ATOM 1205 N N . ARG A 1 157 ? -9.743 -7.369 4.065 1.00 93.12 157 ARG A N 1
ATOM 1206 C CA . ARG A 1 157 ? -11.072 -6.843 4.426 1.00 93.12 157 ARG A CA 1
ATOM 1207 C C . ARG A 1 157 ? -11.820 -7.774 5.376 1.00 93.12 157 ARG A C 1
ATOM 1209 O O . ARG A 1 157 ? -12.441 -7.308 6.328 1.00 93.12 157 ARG A O 1
ATOM 1216 N N . MET A 1 158 ? -11.767 -9.082 5.123 1.00 89.19 158 MET A N 1
ATOM 1217 C CA . MET A 1 158 ? -12.393 -10.084 5.989 1.00 89.19 158 MET A CA 1
ATOM 1218 C C . MET A 1 158 ? -11.727 -10.134 7.370 1.00 89.19 158 MET A C 1
ATOM 1220 O O . MET A 1 158 ? -12.430 -10.155 8.380 1.00 89.19 158 MET A O 1
ATOM 1224 N N . ALA A 1 159 ? -10.391 -10.106 7.420 1.00 87.19 159 ALA A N 1
ATOM 1225 C CA . ALA A 1 159 ? -9.632 -10.099 8.669 1.00 87.19 159 ALA A CA 1
ATOM 1226 C C . ALA A 1 159 ? -9.941 -8.849 9.512 1.00 87.19 159 ALA A C 1
ATOM 1228 O O . ALA A 1 159 ? -10.327 -8.968 10.674 1.00 87.19 159 ALA A O 1
ATOM 1229 N N . GLN A 1 160 ? -9.904 -7.662 8.903 1.00 90.44 160 GLN A N 1
ATOM 1230 C CA . GLN A 1 160 ? -10.204 -6.398 9.579 1.00 90.44 160 GLN A CA 1
ATOM 1231 C C . GLN A 1 160 ? -11.655 -6.337 10.090 1.00 90.44 160 GLN A C 1
ATOM 1233 O O . GLN A 1 160 ? -11.929 -5.806 11.166 1.00 90.44 160 GLN A O 1
ATOM 1238 N N . GLN A 1 161 ? -12.619 -6.907 9.357 1.00 90.19 161 GLN A N 1
ATOM 1239 C CA . GLN A 1 161 ? -14.001 -7.014 9.840 1.00 90.19 161 GLN A CA 1
ATOM 1240 C C . GLN A 1 161 ? -14.119 -7.905 11.082 1.00 90.19 161 GLN A C 1
ATOM 1242 O O . GLN A 1 161 ? -14.938 -7.616 11.958 1.00 90.19 161 GLN A O 1
ATOM 1247 N N . ALA A 1 162 ? -13.326 -8.976 11.170 1.00 86.75 162 ALA A N 1
ATOM 1248 C CA . ALA A 1 162 ? -13.265 -9.812 12.362 1.00 86.75 162 ALA A CA 1
ATOM 1249 C C . ALA A 1 162 ? -12.625 -9.055 13.539 1.00 86.75 162 ALA A C 1
ATOM 1251 O O . ALA A 1 162 ? -13.191 -9.056 14.631 1.00 86.75 162 ALA A O 1
ATOM 1252 N N . GLU A 1 163 ? -11.524 -8.331 13.311 1.00 85.12 163 GLU A N 1
ATOM 1253 C CA . GLU A 1 163 ? -10.898 -7.469 14.327 1.00 85.12 163 GLU A CA 1
ATOM 1254 C C . GLU A 1 163 ? -11.871 -6.416 14.856 1.00 85.12 163 GLU A C 1
ATOM 1256 O O . GLU A 1 163 ? -12.027 -6.266 16.066 1.00 85.12 163 GLU A O 1
ATOM 1261 N N . ARG A 1 164 ? -12.599 -5.743 13.960 1.00 87.25 164 ARG A N 1
ATOM 1262 C CA . ARG A 1 164 ? -13.615 -4.751 14.322 1.00 87.25 164 ARG A CA 1
ATOM 1263 C C . ARG A 1 164 ? -14.694 -5.331 15.232 1.00 87.25 164 ARG A C 1
ATOM 1265 O O . ARG A 1 164 ? -15.107 -4.666 16.180 1.00 87.25 164 ARG A O 1
ATOM 1272 N N . LYS A 1 165 ? -15.164 -6.550 14.950 1.00 87.00 165 LYS A N 1
ATOM 1273 C CA . LYS A 1 165 ? -16.155 -7.241 15.792 1.00 87.00 165 LYS A CA 1
ATOM 1274 C C . LYS A 1 165 ? -15.582 -7.603 17.162 1.00 87.00 165 LYS A C 1
ATOM 1276 O O . LYS A 1 165 ? -16.303 -7.518 18.148 1.00 87.00 165 LYS A O 1
ATOM 1281 N N . SER A 1 166 ? -14.304 -7.966 17.225 1.00 83.62 166 SER A N 1
ATOM 1282 C CA . SER A 1 166 ? -13.612 -8.320 18.470 1.00 83.62 166 SER A CA 1
ATOM 1283 C C . SER A 1 166 ? -13.201 -7.095 19.303 1.00 83.62 166 SER A C 1
ATOM 1285 O O . SER A 1 166 ? -13.129 -7.172 20.527 1.00 83.62 166 SER A O 1
ATOM 1287 N N . ALA A 1 167 ? -12.981 -5.939 18.674 1.00 82.56 167 ALA A N 1
ATOM 1288 C CA . ALA A 1 167 ? -12.565 -4.684 19.305 1.00 82.56 167 ALA A CA 1
ATOM 1289 C C . ALA A 1 167 ? -13.749 -3.838 19.825 1.00 82.56 167 ALA A C 1
ATOM 1291 O O . ALA A 1 167 ? -13.757 -2.607 19.687 1.00 82.56 167 ALA A O 1
ATOM 1292 N N . VAL A 1 168 ? -14.760 -4.480 20.424 1.00 79.25 168 VAL A N 1
ATOM 1293 C CA . VAL A 1 168 ? -15.985 -3.815 20.907 1.00 79.25 168 VAL A CA 1
ATOM 1294 C C . VAL A 1 168 ? -15.639 -2.644 21.834 1.00 79.25 168 VAL A C 1
ATOM 1296 O O . VAL A 1 168 ? -14.883 -2.788 22.794 1.00 79.25 168 VAL A O 1
ATOM 1299 N N . GLY A 1 169 ? -16.168 -1.458 21.520 1.00 82.62 169 GLY A N 1
ATOM 1300 C CA . GLY A 1 169 ? -15.967 -0.228 22.297 1.00 82.62 169 GLY A CA 1
ATOM 1301 C C . GLY A 1 169 ? -14.580 0.419 22.176 1.00 82.62 169 GLY A C 1
ATOM 1302 O O . GLY A 1 169 ? -14.382 1.513 22.697 1.00 82.62 169 GLY A O 1
ATOM 1303 N N . LYS A 1 170 ? -13.625 -0.217 21.487 1.00 88.50 170 LYS A N 1
ATOM 1304 C CA . LYS A 1 170 ? -12.270 0.320 21.254 1.00 88.50 170 LYS A CA 1
ATOM 1305 C C . LYS A 1 170 ? -12.020 0.700 19.800 1.00 88.50 170 LYS A C 1
ATOM 1307 O O . LYS A 1 170 ? -11.150 1.532 19.546 1.00 88.50 170 LYS A O 1
ATOM 1312 N N . TRP A 1 171 ? -12.764 0.098 18.872 1.00 89.25 171 TRP A N 1
ATOM 1313 C CA . TRP A 1 171 ? -12.647 0.380 17.448 1.00 89.25 171 TRP A CA 1
ATOM 1314 C C . TRP A 1 171 ? -12.902 1.859 17.144 1.00 89.25 171 TRP A C 1
ATOM 1316 O O . TRP A 1 171 ? -13.953 2.400 17.492 1.00 89.25 171 TRP A O 1
ATOM 1326 N N . ARG A 1 172 ? -11.954 2.503 16.460 1.00 90.38 172 ARG A N 1
ATOM 1327 C CA . ARG A 1 172 ? -12.092 3.871 15.956 1.00 90.38 172 ARG A CA 1
ATOM 1328 C C . ARG A 1 172 ? -12.355 3.843 14.461 1.00 90.38 172 ARG A C 1
ATOM 1330 O O . ARG A 1 172 ? -11.562 3.306 13.695 1.00 90.38 172 ARG A O 1
ATOM 1337 N N . GLU A 1 173 ? -13.475 4.426 14.051 1.00 89.94 173 GLU A N 1
ATOM 1338 C CA . GLU A 1 173 ? -13.876 4.441 12.649 1.00 89.94 173 GLU A CA 1
ATOM 1339 C C . GLU A 1 173 ? -13.170 5.574 11.898 1.00 89.94 173 GLU A C 1
ATOM 1341 O O . GLU A 1 173 ? -13.477 6.749 12.086 1.00 89.94 173 GLU A O 1
ATOM 1346 N N . HIS A 1 174 ? -12.215 5.200 11.048 1.00 88.12 174 HIS A N 1
ATOM 1347 C CA . HIS A 1 174 ? -11.514 6.111 10.140 1.00 88.12 174 HIS A CA 1
ATOM 1348 C C . HIS A 1 174 ? -11.734 5.750 8.660 1.00 88.12 174 HIS A C 1
ATOM 1350 O O . HIS A 1 174 ? -11.246 6.461 7.783 1.00 88.12 174 HIS A O 1
ATOM 1356 N N . GLY A 1 175 ? -12.423 4.638 8.361 1.00 91.94 175 GLY A N 1
ATOM 1357 C CA . GLY A 1 175 ? -12.643 4.158 6.991 1.00 91.94 175 GLY A CA 1
ATOM 1358 C C . GLY A 1 175 ? -11.382 3.688 6.251 1.00 91.94 175 GLY A C 1
ATOM 1359 O O . GLY A 1 175 ? -11.448 3.420 5.052 1.00 91.94 175 GLY A O 1
ATOM 1360 N N . LEU A 1 176 ? -10.238 3.595 6.935 1.00 94.44 176 LEU A N 1
ATOM 1361 C CA . LEU A 1 176 ? -8.946 3.229 6.354 1.00 94.44 176 LEU A CA 1
ATOM 1362 C C . LEU A 1 176 ? -8.876 1.740 5.996 1.00 94.44 176 LEU A C 1
ATOM 1364 O O . LEU A 1 176 ? -9.366 0.884 6.736 1.00 94.44 176 LEU A O 1
ATOM 1368 N N . ILE A 1 177 ? -8.195 1.437 4.888 1.00 95.06 177 ILE A N 1
ATOM 1369 C CA . ILE A 1 177 ? -7.881 0.058 4.496 1.00 95.06 177 ILE A CA 1
ATOM 1370 C C . ILE A 1 177 ? -6.893 -0.538 5.494 1.00 95.06 177 ILE A C 1
ATOM 1372 O O . ILE A 1 177 ? -7.136 -1.616 6.025 1.00 95.06 177 ILE A O 1
ATOM 1376 N N . PHE A 1 178 ? -5.802 0.169 5.792 1.00 94.19 178 PHE A N 1
ATOM 1377 C CA . PHE A 1 178 ? -4.769 -0.301 6.713 1.00 94.19 178 PHE A CA 1
ATOM 1378 C C . PHE A 1 178 ? -4.847 0.452 8.039 1.00 94.19 178 PHE A C 1
ATOM 1380 O O . PHE A 1 178 ? -4.619 1.660 8.108 1.00 94.19 178 PHE A O 1
ATOM 1387 N N . THR A 1 179 ? -5.163 -0.279 9.102 1.00 91.38 179 THR A N 1
ATOM 1388 C CA . THR A 1 179 ? -5.316 0.246 10.461 1.00 91.38 179 THR A CA 1
ATOM 1389 C C . THR A 1 179 ? -4.530 -0.596 11.451 1.00 91.38 179 THR A C 1
ATOM 1391 O O . THR A 1 179 ? -4.076 -1.691 11.136 1.00 91.38 179 THR A O 1
ATOM 1394 N N . THR A 1 180 ? -4.402 -0.102 12.678 1.00 87.69 180 THR A N 1
ATOM 1395 C CA . THR A 1 180 ? -4.099 -0.956 13.830 1.00 87.69 180 THR A CA 1
ATOM 1396 C C . THR A 1 180 ? -5.279 -1.891 14.127 1.00 87.69 180 THR A C 1
ATOM 1398 O O . THR A 1 180 ? -6.383 -1.705 13.603 1.00 87.69 180 THR A O 1
ATOM 1401 N N . THR A 1 181 ? -5.080 -2.827 15.055 1.00 84.75 181 THR A N 1
ATOM 1402 C CA . THR A 1 181 ? -6.105 -3.769 15.547 1.00 84.75 181 THR A CA 1
ATOM 1403 C C . THR A 1 181 ? -7.332 -3.094 16.185 1.00 84.75 181 THR A C 1
ATOM 1405 O O . THR A 1 181 ? -8.363 -3.727 16.396 1.00 84.75 181 THR A O 1
ATOM 1408 N N . ILE A 1 182 ? -7.247 -1.792 16.490 1.00 83.69 182 ILE A N 1
ATOM 1409 C CA . ILE A 1 182 ? -8.337 -0.975 17.049 1.00 83.69 182 ILE A CA 1
ATOM 1410 C C . ILE A 1 182 ? -8.840 0.097 16.068 1.00 83.69 182 ILE A C 1
ATOM 1412 O O . ILE A 1 182 ? -9.504 1.048 16.478 1.00 83.69 182 ILE A O 1
ATOM 1416 N N . GLY A 1 183 ? -8.510 -0.009 14.781 1.00 84.81 183 GLY A N 1
ATOM 1417 C CA . GLY A 1 183 ? -9.015 0.885 13.734 1.00 84.81 183 GLY A CA 1
ATOM 1418 C C . GLY A 1 183 ? -8.285 2.226 13.619 1.00 84.81 183 GLY A C 1
ATOM 1419 O O . GLY A 1 183 ? -8.600 3.023 12.738 1.00 84.81 183 GLY A O 1
ATOM 1420 N N . THR A 1 184 ? -7.279 2.498 14.459 1.00 89.38 184 THR A N 1
ATOM 1421 C CA . THR A 1 184 ? -6.517 3.752 14.368 1.00 89.38 184 THR A CA 1
ATOM 1422 C C . THR A 1 184 ? -5.535 3.741 13.198 1.00 89.38 184 THR A C 1
ATOM 1424 O O . THR A 1 184 ? -5.103 2.670 12.766 1.00 89.38 184 THR A O 1
ATOM 1427 N N . PRO A 1 185 ? -5.097 4.917 12.721 1.00 90.44 185 PRO A N 1
ATOM 1428 C CA . PRO A 1 185 ? -4.098 4.997 11.662 1.00 90.44 185 PRO A CA 1
ATOM 1429 C C . PRO A 1 185 ? -2.769 4.385 12.116 1.00 90.44 185 PRO A C 1
ATOM 1431 O O . PRO A 1 185 ? -2.360 4.548 13.271 1.00 90.44 185 PRO A O 1
ATOM 1434 N N . ILE A 1 186 ? -2.085 3.688 11.209 1.00 90.44 186 ILE A N 1
ATOM 1435 C CA . ILE A 1 186 ? -0.744 3.160 11.473 1.00 90.44 186 ILE A CA 1
ATOM 1436 C C . ILE A 1 186 ? 0.252 4.323 11.423 1.00 90.44 186 ILE A C 1
ATOM 1438 O O . ILE A 1 186 ? 0.307 5.086 10.460 1.00 90.44 186 ILE A O 1
ATOM 1442 N N . GLU A 1 187 ? 1.081 4.442 12.457 1.00 86.38 187 GLU A N 1
ATOM 1443 C CA . GLU A 1 187 ? 2.147 5.440 12.507 1.00 86.38 187 GLU A CA 1
ATOM 1444 C C . GLU A 1 187 ? 3.213 5.143 11.426 1.00 86.38 187 GLU A C 1
ATOM 1446 O O . GLU A 1 187 ? 3.822 4.066 11.457 1.00 86.38 187 GLU A O 1
ATOM 1451 N N . PRO A 1 188 ? 3.527 6.087 10.513 1.00 87.19 188 PRO A N 1
ATOM 1452 C CA . PRO A 1 188 ? 4.493 5.867 9.434 1.00 87.19 188 PRO A CA 1
ATOM 1453 C C . PRO A 1 188 ? 5.872 5.396 9.910 1.00 87.19 188 PRO A C 1
ATOM 1455 O O . PRO A 1 188 ? 6.531 4.596 9.242 1.00 87.19 188 PRO A O 1
ATOM 1458 N N . ARG A 1 189 ? 6.318 5.860 11.086 1.00 82.38 189 ARG A N 1
ATOM 1459 C CA . ARG A 1 189 ? 7.578 5.407 11.698 1.00 82.38 189 ARG A CA 1
ATOM 1460 C C . ARG A 1 189 ? 7.528 3.938 12.122 1.00 82.38 189 ARG A C 1
ATOM 1462 O O . ARG A 1 189 ? 8.524 3.233 11.968 1.00 82.38 189 ARG A O 1
ATOM 1469 N N . ASN A 1 190 ? 6.388 3.470 12.632 1.00 82.75 190 ASN A N 1
ATOM 1470 C CA . ASN A 1 190 ? 6.206 2.071 13.020 1.00 82.75 190 ASN A CA 1
ATOM 1471 C C . ASN A 1 190 ? 6.204 1.165 11.787 1.00 82.75 190 ASN A C 1
ATOM 1473 O O . ASN A 1 190 ? 6.874 0.136 11.806 1.00 82.75 190 ASN A O 1
ATOM 1477 N N . LEU A 1 191 ? 5.543 1.590 10.703 1.00 84.62 191 LEU A N 1
ATOM 1478 C CA . LEU A 1 191 ? 5.540 0.859 9.436 1.00 84.62 191 LEU A CA 1
ATOM 1479 C C . LEU A 1 191 ? 6.958 0.683 8.873 1.00 84.62 191 LEU A C 1
ATOM 1481 O O . LEU A 1 191 ? 7.332 -0.419 8.476 1.00 84.62 191 LEU A O 1
ATOM 1485 N N . ASN A 1 192 ? 7.767 1.748 8.888 1.00 82.19 192 ASN A N 1
ATOM 1486 C CA . ASN A 1 192 ? 9.169 1.685 8.472 1.00 82.19 192 ASN A CA 1
ATOM 1487 C C . ASN A 1 192 ? 9.987 0.734 9.352 1.00 82.19 192 ASN A C 1
ATOM 1489 O O . ASN A 1 192 ? 10.743 -0.083 8.835 1.00 82.19 192 ASN A O 1
ATOM 1493 N N . ARG A 1 193 ? 9.845 0.833 10.680 1.00 79.88 193 ARG A N 1
ATOM 1494 C CA . ARG A 1 193 ? 10.560 -0.043 11.618 1.00 79.88 193 ARG A CA 1
ATOM 1495 C C . ARG A 1 193 ? 10.198 -1.511 11.392 1.00 79.88 193 ARG A C 1
ATOM 1497 O O . ARG A 1 193 ? 11.079 -2.363 11.428 1.00 79.88 193 ARG A O 1
ATOM 1504 N N . HIS A 1 194 ? 8.921 -1.794 11.141 1.00 81.94 194 HIS A N 1
ATOM 1505 C CA . HIS A 1 194 ? 8.453 -3.135 10.810 1.00 81.94 194 HIS A CA 1
ATOM 1506 C C . HIS A 1 194 ? 9.050 -3.636 9.489 1.00 81.94 194 HIS A C 1
ATOM 1508 O O . HIS A 1 194 ? 9.585 -4.739 9.439 1.00 81.94 194 HIS A O 1
ATOM 1514 N N . PHE A 1 195 ? 9.044 -2.799 8.450 1.00 79.69 195 PHE A N 1
ATOM 1515 C CA . PHE A 1 195 ? 9.611 -3.137 7.145 1.00 79.69 195 PHE A CA 1
ATOM 1516 C C . PHE A 1 195 ? 11.110 -3.457 7.230 1.00 79.69 195 PHE A C 1
ATOM 1518 O O . PHE A 1 195 ? 11.545 -4.508 6.772 1.00 79.69 195 PHE A O 1
ATOM 1525 N N . VAL A 1 196 ? 11.892 -2.608 7.905 1.00 74.81 196 VAL A N 1
ATOM 1526 C CA . VAL A 1 196 ? 13.327 -2.849 8.130 1.00 74.81 196 VAL A CA 1
ATOM 1527 C C . VAL A 1 196 ? 13.556 -4.135 8.924 1.00 74.81 196 VAL A C 1
ATOM 1529 O O . VAL A 1 196 ? 14.476 -4.883 8.614 1.00 74.81 196 VAL A O 1
ATOM 1532 N N . ARG A 1 197 ? 12.712 -4.441 9.917 1.00 74.62 197 ARG A N 1
ATOM 1533 C CA . ARG A 1 197 ? 12.805 -5.700 10.671 1.00 74.62 197 ARG A CA 1
ATOM 1534 C C . ARG A 1 197 ? 12.564 -6.919 9.779 1.00 74.62 197 ARG A C 1
ATOM 1536 O O . ARG A 1 197 ? 13.312 -7.883 9.888 1.00 74.62 197 ARG A O 1
ATOM 1543 N N . LEU A 1 198 ? 11.557 -6.877 8.906 1.00 73.62 198 LEU A N 1
ATOM 1544 C CA . LEU A 1 198 ? 11.303 -7.950 7.938 1.00 73.62 198 LEU A CA 1
ATOM 1545 C C . LEU A 1 198 ? 12.484 -8.145 6.981 1.00 73.62 198 LEU A C 1
ATOM 1547 O O . LEU A 1 198 ? 12.854 -9.277 6.688 1.00 73.62 198 LEU A O 1
ATOM 1551 N N . LEU A 1 199 ? 13.105 -7.054 6.533 1.00 69.06 199 LEU A N 1
ATOM 1552 C CA . LEU A 1 199 ? 14.271 -7.105 5.652 1.00 69.06 199 LEU A CA 1
ATOM 1553 C C . LEU A 1 199 ? 15.538 -7.581 6.364 1.00 69.06 199 LEU A C 1
ATOM 1555 O O . LEU A 1 199 ? 16.285 -8.368 5.799 1.00 69.06 199 LEU A O 1
ATOM 1559 N N . GLY A 1 200 ? 15.755 -7.196 7.622 1.00 59.34 200 GLY A N 1
ATOM 1560 C CA . GLY A 1 200 ? 16.862 -7.715 8.432 1.00 59.34 200 GLY A CA 1
ATOM 1561 C C . GLY A 1 200 ? 16.785 -9.232 8.645 1.00 59.34 200 GLY A C 1
ATOM 1562 O O . GLY A 1 200 ? 17.808 -9.884 8.822 1.00 59.34 200 GLY A O 1
ATOM 1563 N N . LEU A 1 201 ? 15.584 -9.817 8.562 1.00 52.88 201 LEU A N 1
ATOM 1564 C CA . LEU A 1 201 ? 15.383 -11.271 8.546 1.00 52.88 201 LEU A CA 1
ATOM 1565 C C . LEU A 1 201 ? 15.642 -11.903 7.165 1.00 52.88 201 LEU A C 1
ATOM 1567 O O . LEU A 1 201 ? 15.807 -13.118 7.077 1.00 52.88 201 LEU A O 1
ATOM 1571 N N . ALA A 1 202 ? 15.677 -11.097 6.101 1.00 50.34 202 ALA A N 1
ATOM 1572 C CA . ALA A 1 202 ? 15.817 -11.520 4.707 1.00 50.34 202 ALA A CA 1
ATOM 1573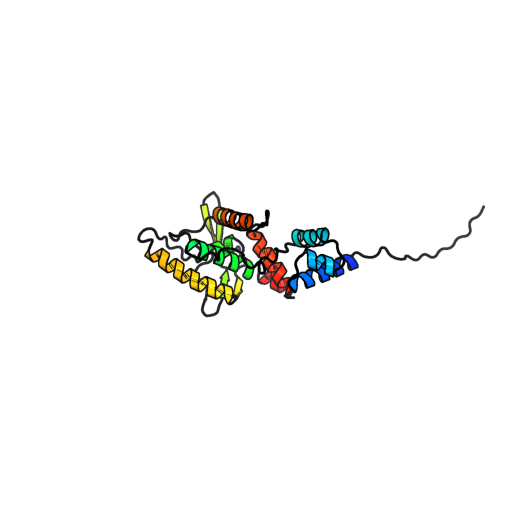 C C . ALA A 1 202 ? 17.191 -11.189 4.078 1.00 50.34 202 ALA A C 1
ATOM 1575 O O . ALA A 1 202 ? 17.452 -11.619 2.956 1.00 50.34 202 ALA A O 1
ATOM 1576 N N . GLY A 1 203 ? 18.066 -10.442 4.766 1.00 45.50 203 GLY A N 1
ATOM 1577 C CA . GLY A 1 203 ? 19.441 -10.139 4.334 1.00 45.50 203 GLY A CA 1
ATOM 1578 C C . GLY A 1 203 ? 19.737 -8.793 3.632 1.00 45.50 203 GLY A C 1
ATOM 1579 O O . GLY A 1 203 ? 20.919 -8.466 3.535 1.00 45.50 203 GLY A O 1
ATOM 1580 N N . PRO A 1 204 ? 18.779 -7.977 3.135 1.00 54.84 204 PRO A N 1
ATOM 1581 C CA . PRO A 1 204 ? 19.112 -6.653 2.600 1.00 54.84 204 PRO A CA 1
ATOM 1582 C C . PRO A 1 204 ? 19.144 -5.575 3.697 1.00 54.84 204 PRO A C 1
ATOM 1584 O O . PRO A 1 204 ? 18.112 -5.108 4.172 1.00 54.84 204 PRO A 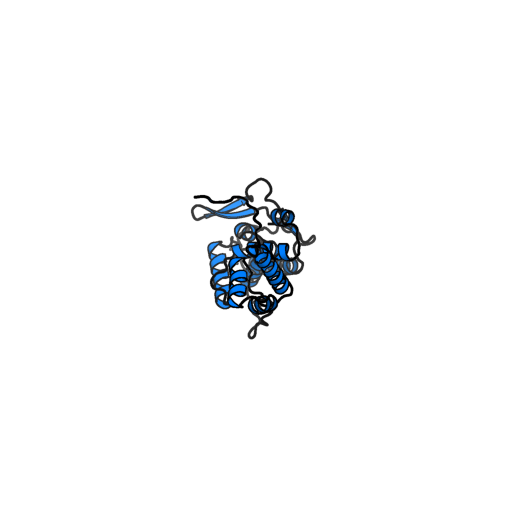O 1
ATOM 1587 N N . ASP A 1 205 ? 20.342 -5.101 4.034 1.00 52.22 205 ASP A N 1
ATOM 1588 C CA . ASP A 1 205 ? 20.572 -4.156 5.140 1.00 52.22 205 ASP A CA 1
ATOM 1589 C C . ASP A 1 205 ? 20.102 -2.703 4.892 1.00 52.22 205 ASP A C 1
ATOM 1591 O O . ASP A 1 205 ? 20.280 -1.849 5.763 1.00 52.22 205 ASP A O 1
ATOM 1595 N N . ARG A 1 206 ? 19.561 -2.351 3.710 1.00 57.53 206 ARG A N 1
ATOM 1596 C CA . ARG A 1 206 ? 19.390 -0.927 3.318 1.00 57.53 206 ARG A CA 1
ATOM 1597 C C . ARG A 1 206 ? 18.160 -0.550 2.484 1.00 57.53 206 ARG A C 1
ATOM 1599 O O . ARG A 1 206 ? 18.130 0.571 1.989 1.00 57.53 206 ARG A O 1
ATOM 1606 N N . ILE A 1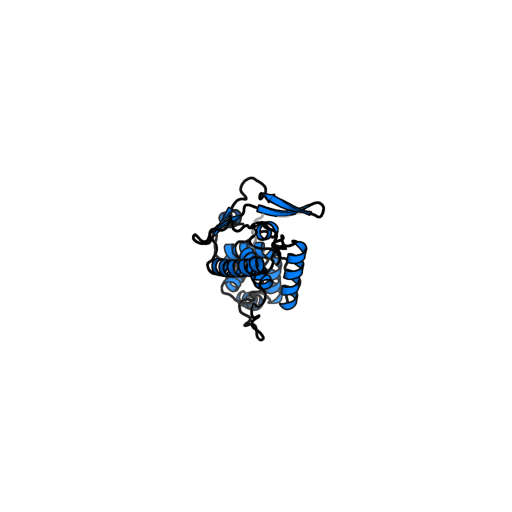 207 ? 17.156 -1.412 2.326 1.00 63.94 207 ILE A N 1
ATOM 1607 C CA . ILE A 1 207 ? 15.947 -1.043 1.563 1.00 63.94 207 ILE A CA 1
ATOM 1608 C C . ILE A 1 207 ? 14.957 -0.337 2.497 1.00 63.94 207 ILE A C 1
ATOM 1610 O O . ILE A 1 207 ? 14.583 -0.854 3.552 1.00 63.94 207 ILE A O 1
ATOM 1614 N N . GLN A 1 208 ? 14.530 0.862 2.123 1.00 68.38 208 GLN A N 1
ATOM 1615 C CA . GLN A 1 208 ? 13.456 1.589 2.781 1.00 68.38 208 GLN A CA 1
ATOM 1616 C C . GLN A 1 208 ? 12.133 1.361 2.057 1.00 68.38 208 GLN A C 1
ATOM 1618 O O . GLN A 1 208 ? 12.076 1.026 0.881 1.00 68.38 208 GLN A O 1
ATOM 1623 N N . LEU A 1 209 ? 11.025 1.607 2.754 1.00 71.88 209 LEU A N 1
ATOM 1624 C CA . LEU A 1 209 ? 9.697 1.431 2.167 1.00 71.88 209 LEU A CA 1
ATOM 1625 C C . LEU A 1 209 ? 9.474 2.302 0.916 1.00 71.88 209 LEU A C 1
ATOM 1627 O O . LEU A 1 209 ? 8.727 1.918 0.024 1.00 71.88 209 LEU A O 1
ATOM 1631 N N . HIS A 1 210 ? 10.116 3.473 0.851 1.00 76.69 210 HIS A N 1
ATOM 1632 C CA . HIS A 1 210 ? 10.014 4.359 -0.307 1.00 76.69 210 HIS A CA 1
ATOM 1633 C C . HIS A 1 210 ? 10.693 3.779 -1.557 1.00 76.69 210 HIS A C 1
ATOM 1635 O O . HIS A 1 210 ? 10.267 4.088 -2.667 1.00 76.69 210 HIS A O 1
ATOM 1641 N N . ASP A 1 211 ? 11.674 2.890 -1.386 1.00 72.88 211 ASP A N 1
ATOM 1642 C CA . ASP A 1 211 ? 12.372 2.239 -2.493 1.00 72.88 211 ASP A CA 1
ATOM 1643 C C . ASP A 1 211 ? 11.463 1.264 -3.250 1.00 72.88 211 ASP A C 1
ATOM 1645 O O . ASP A 1 211 ? 11.676 1.047 -4.437 1.00 72.88 211 ASP A O 1
ATOM 1649 N N . LEU A 1 212 ? 10.386 0.753 -2.629 1.00 78.62 212 LEU A N 1
ATOM 1650 C CA . LEU A 1 212 ? 9.407 -0.101 -3.319 1.00 78.62 212 LEU A CA 1
ATOM 1651 C C . LEU A 1 212 ? 8.770 0.602 -4.521 1.00 78.62 212 LEU A C 1
ATOM 1653 O O . LEU A 1 212 ? 8.507 -0.023 -5.545 1.00 78.62 212 LEU A O 1
ATOM 1657 N N . ARG A 1 213 ? 8.547 1.914 -4.414 1.00 79.62 213 ARG A N 1
ATOM 1658 C CA . ARG A 1 213 ? 8.029 2.717 -5.523 1.00 79.62 213 ARG A CA 1
ATOM 1659 C C . ARG A 1 213 ? 9.064 2.875 -6.635 1.00 79.62 213 ARG A C 1
ATOM 1661 O O . ARG A 1 213 ? 8.694 2.859 -7.804 1.00 79.62 213 ARG A O 1
ATOM 1668 N N . HIS A 1 214 ? 10.344 2.996 -6.288 1.00 75.62 214 HIS A N 1
ATOM 1669 C CA . HIS A 1 214 ? 11.417 2.996 -7.282 1.00 75.62 214 HIS A CA 1
ATOM 1670 C C . HIS A 1 214 ? 11.515 1.639 -7.982 1.00 75.62 214 HIS A C 1
ATOM 1672 O O . HIS A 1 214 ? 11.582 1.602 -9.204 1.00 75.62 214 HIS A O 1
ATOM 1678 N N . SER A 1 215 ? 11.401 0.535 -7.240 1.00 74.94 215 SER A N 1
ATOM 1679 C CA . SER A 1 215 ? 11.334 -0.804 -7.829 1.00 74.94 215 SER A CA 1
ATOM 1680 C C . SER A 1 215 ? 10.117 -0.979 -8.742 1.00 74.94 215 SER A C 1
ATOM 1682 O O . SER A 1 215 ? 10.247 -1.590 -9.794 1.00 74.94 215 SER A O 1
ATOM 1684 N N . CYS A 1 216 ? 8.959 -0.404 -8.399 1.00 76.88 216 CYS A N 1
ATOM 1685 C CA . CYS A 1 216 ? 7.790 -0.378 -9.284 1.00 76.88 216 CYS A CA 1
ATOM 1686 C C . CYS A 1 216 ? 8.101 0.321 -10.619 1.00 76.88 216 CYS A C 1
ATOM 1688 O O . CYS A 1 216 ? 7.826 -0.235 -11.679 1.00 76.88 216 CYS A O 1
ATOM 1690 N N . ALA A 1 217 ? 8.735 1.499 -10.568 1.00 74.44 217 ALA A N 1
ATOM 1691 C CA . ALA A 1 217 ? 9.154 2.233 -11.762 1.00 74.44 217 ALA A CA 1
ATOM 1692 C C . ALA A 1 217 ? 10.090 1.402 -12.646 1.00 74.44 217 ALA A C 1
ATOM 1694 O O . ALA A 1 217 ? 9.859 1.298 -13.847 1.00 74.44 217 ALA A O 1
ATOM 1695 N N . THR A 1 218 ? 11.101 0.772 -12.041 1.00 75.62 218 THR A N 1
ATOM 1696 C CA . THR A 1 218 ? 12.050 -0.092 -12.751 1.00 75.62 218 THR A CA 1
ATOM 1697 C C . THR A 1 218 ? 11.347 -1.286 -13.395 1.00 75.62 218 THR A C 1
ATOM 1699 O O . THR A 1 218 ? 11.582 -1.563 -14.564 1.00 75.62 218 THR A O 1
ATOM 1702 N N . LEU A 1 219 ? 10.436 -1.957 -12.681 1.00 74.88 219 LEU A N 1
ATOM 1703 C CA . LEU A 1 219 ? 9.690 -3.100 -13.220 1.00 74.88 219 LEU A CA 1
ATOM 1704 C C . LEU A 1 219 ? 8.788 -2.713 -14.401 1.00 74.88 219 LEU A C 1
ATOM 1706 O O . LEU A 1 219 ? 8.640 -3.497 -15.335 1.00 74.88 219 LEU A O 1
ATOM 1710 N N . LEU A 1 220 ? 8.177 -1.525 -14.372 1.00 70.81 220 LEU A N 1
ATOM 1711 C CA . LEU A 1 220 ? 7.363 -1.027 -15.485 1.00 70.81 220 LEU A CA 1
ATOM 1712 C C . LEU A 1 220 ? 8.229 -0.649 -16.697 1.00 70.81 220 LEU A C 1
ATOM 1714 O O . LEU A 1 220 ? 7.858 -0.961 -17.828 1.00 70.81 220 LEU A O 1
ATOM 1718 N N . ASP A 1 221 ? 9.390 -0.033 -16.468 1.00 73.75 221 ASP A N 1
ATOM 1719 C CA . ASP A 1 221 ? 10.356 0.299 -17.525 1.00 73.75 221 ASP A CA 1
ATOM 1720 C C . ASP A 1 221 ? 10.910 -0.971 -18.194 1.00 73.75 221 ASP A C 1
ATOM 1722 O O . ASP A 1 221 ? 10.928 -1.080 -19.420 1.00 73.75 221 ASP A O 1
ATOM 1726 N N . GLU A 1 222 ? 11.247 -1.997 -17.403 1.00 71.56 222 GLU A N 1
ATOM 1727 C CA . GLU A 1 222 ? 11.670 -3.316 -17.897 1.00 71.56 222 GLU A CA 1
ATOM 1728 C C . GLU A 1 222 ? 10.584 -4.020 -18.725 1.00 71.56 222 GLU A C 1
ATOM 1730 O O . GLU A 1 222 ? 10.893 -4.739 -19.677 1.00 71.56 222 GLU A O 1
ATOM 1735 N N . GLN A 1 223 ? 9.307 -3.789 -18.406 1.00 71.50 223 GLN A N 1
ATOM 1736 C CA . GLN A 1 223 ? 8.164 -4.274 -19.189 1.00 71.50 223 GLN A CA 1
ATOM 1737 C C . GLN A 1 223 ? 7.909 -3.449 -20.463 1.00 71.50 223 GLN A C 1
ATOM 1739 O O . GLN A 1 223 ? 6.977 -3.745 -21.213 1.00 71.50 223 GLN A O 1
ATOM 1744 N N . GLY A 1 224 ? 8.733 -2.433 -20.733 1.00 68.12 224 GLY A N 1
ATOM 1745 C CA . GLY A 1 224 ? 8.639 -1.588 -21.919 1.00 68.12 224 GLY A CA 1
ATOM 1746 C C . GLY A 1 224 ? 7.520 -0.550 -21.847 1.00 68.12 224 GLY A C 1
ATOM 1747 O O . GLY A 1 224 ? 7.077 -0.061 -22.889 1.00 68.12 224 GLY A O 1
ATOM 1748 N N . VAL A 1 225 ? 7.032 -0.216 -20.647 1.00 71.25 225 VAL A N 1
ATOM 1749 C CA . VAL A 1 225 ? 6.043 0.853 -20.479 1.00 71.25 225 VAL A CA 1
ATOM 1750 C C . VAL A 1 225 ? 6.718 2.199 -20.782 1.00 71.25 225 VAL A C 1
ATOM 1752 O O . VAL A 1 225 ? 7.761 2.495 -20.205 1.00 71.25 225 VAL A O 1
ATOM 1755 N N . PRO A 1 226 ? 6.150 3.044 -21.666 1.00 68.50 226 PRO A N 1
ATOM 1756 C CA . PRO A 1 226 ? 6.717 4.358 -21.956 1.00 68.50 226 PRO A CA 1
ATOM 1757 C C . PRO A 1 226 ? 6.871 5.205 -20.690 1.00 68.50 226 PRO A C 1
ATOM 1759 O O . PRO A 1 226 ? 5.946 5.270 -19.880 1.00 68.50 226 PRO A O 1
ATOM 1762 N N . ILE A 1 227 ? 8.001 5.903 -20.548 1.00 71.00 227 ILE A N 1
ATOM 1763 C CA . ILE A 1 227 ? 8.333 6.679 -19.340 1.00 71.00 227 ILE A CA 1
ATOM 1764 C C . ILE A 1 227 ? 7.269 7.722 -18.970 1.00 71.00 227 ILE A C 1
ATOM 1766 O O . ILE A 1 227 ? 7.013 7.940 -17.791 1.00 71.00 227 ILE A O 1
ATOM 1770 N N . GLU A 1 228 ? 6.601 8.304 -19.967 1.00 66.12 228 GLU A N 1
ATOM 1771 C CA . GLU A 1 228 ? 5.478 9.235 -19.795 1.00 66.12 228 GLU A CA 1
ATOM 1772 C C . GLU A 1 228 ? 4.320 8.564 -19.037 1.00 66.12 228 GLU A C 1
ATOM 1774 O O . GLU A 1 228 ? 3.823 9.098 -18.052 1.00 66.12 228 GLU A O 1
ATOM 1779 N N . LYS A 1 229 ? 3.975 7.319 -19.395 1.00 62.56 229 LYS A N 1
ATOM 1780 C CA . LYS A 1 229 ? 2.952 6.537 -18.683 1.00 62.56 229 LYS A CA 1
ATOM 1781 C C . LYS A 1 229 ? 3.404 6.102 -17.292 1.00 62.56 229 LYS A C 1
ATOM 1783 O O . LYS A 1 229 ? 2.573 5.965 -16.400 1.00 62.56 229 LYS A O 1
ATOM 1788 N N . ILE A 1 230 ? 4.700 5.861 -17.095 1.00 65.56 230 ILE A N 1
ATOM 1789 C CA . ILE A 1 230 ? 5.246 5.544 -15.767 1.00 65.56 230 ILE A CA 1
ATOM 1790 C C . ILE A 1 230 ? 5.117 6.764 -14.846 1.00 65.56 230 ILE A C 1
ATOM 1792 O O . ILE A 1 230 ? 4.740 6.603 -13.690 1.00 65.56 230 ILE A O 1
ATOM 1796 N N . GLN A 1 231 ? 5.381 7.972 -15.355 1.00 65.94 231 GLN A N 1
ATOM 1797 C CA . GLN A 1 231 ? 5.197 9.221 -14.609 1.00 65.94 231 GLN A CA 1
ATOM 1798 C C . GLN A 1 231 ? 3.727 9.479 -14.252 1.00 65.94 231 GLN A C 1
ATOM 1800 O O . GLN A 1 231 ? 3.457 9.924 -13.142 1.00 65.94 231 GLN A O 1
ATOM 1805 N N . ASP A 1 232 ? 2.789 9.143 -15.140 1.00 61.59 232 ASP A N 1
ATOM 1806 C CA . ASP A 1 232 ? 1.350 9.289 -14.870 1.00 61.59 232 ASP A CA 1
ATOM 1807 C C . ASP A 1 232 ? 0.838 8.302 -13.801 1.00 61.59 232 ASP A C 1
ATOM 1809 O O . ASP A 1 232 ? -0.045 8.624 -13.003 1.00 61.59 232 ASP A O 1
ATOM 1813 N N . VAL A 1 233 ? 1.373 7.074 -13.777 1.00 62.09 233 VAL A N 1
ATOM 1814 C CA . VAL A 1 233 ? 0.927 6.009 -12.855 1.00 62.09 233 VAL A CA 1
ATOM 1815 C C . VAL A 1 233 ? 1.614 6.085 -11.487 1.00 62.09 233 VAL A C 1
ATOM 1817 O O . VAL A 1 233 ? 1.057 5.609 -10.490 1.00 62.09 233 VAL A O 1
ATOM 1820 N N . LEU A 1 234 ? 2.804 6.684 -11.412 1.00 65.88 234 LEU A N 1
ATOM 1821 C CA . LEU A 1 234 ? 3.552 6.874 -10.174 1.00 65.88 234 LEU A CA 1
ATOM 1822 C C . LEU A 1 234 ? 3.365 8.291 -9.651 1.00 65.88 234 LEU A C 1
ATOM 1824 O O . LEU A 1 234 ? 2.726 8.400 -8.574 1.00 65.88 234 LEU A O 1
#

Organism: NCBI:txid310353

Radius of gyration: 23.96 Å; chains: 1; bounding box: 82×51×67 Å

Foldseek 3Di:
DDDDDDDDDDDDDDDDPVLVVVLLVQLLLCVLVPDFLQRSCVVSPHHSVVSVVSCVVQLNDGPPVPPPPPDDDPPVPALQVLLLVLLLVCCLQQVDDLQQSLFFFPVQADLPQQKGWSFWGWDQDPNDTDIDGPDDDQPGDITGHDPVSSVSLVVSVVSLVVLCVVLPPQADDPRHSHAPSRPHGDDSVVSQVVVCVVVVVVPDNDDTSSSSSSNSLSSCVSVVNPNVVNVNSD

InterPro domains:
  IPR002104 Integrase, catalytic domain [PF00589] (79-234)
  IPR002104 Integrase, catalytic domain [PS51898] (60-234)
  IPR011010 DNA breaking-rejoining enzyme, catalytic core [SSF56349] (65-234)
  IPR013762 Integrase-like, catalytic domain superfamily [G3DSA:1.10.443.10] (70-234)
  IPR050090 Bacterial tyrosine recombinase XerC/XerD complex [PTHR30349] (79-233)

Secondary structure (DSSP, 8-state):
----------------HHHHHHHHHHHHHHHHTT--HHHHHHHTT--HHHHHHHHHHTT----TTSS--SS------SHHHHHHHHHHHHHHHS---HHHHHH-BGGGEETTTTEEEE-EEEEEETTEEEEEEPPSSS--EEEE--HHHHHHHHHHHHHHHHHHHHSTTT-----BSSB-TTSPBPPHHHHHHHHHHHHHTTS-TT--TTHHHHHHHHHHHHTT--HHHHHHH-

Sequence (234 aa):
MEESVDGQGRDEVAEAPSHRRDVERAFWREIATGCTSEAAAVAVGVSPVAGTRWYRDRGGMPMFMRARVKGRCLSFAEPEEIALFTLYAMALALGLRRGEALGLRWQDADLNEGLIFVRQTVQRLNGQLVFGPVESDGSERVVGLPAPCLDALKRHRMAQQAERKSAVGKWREHGLIFTTTIGTPIEPRNLNRHFVRLLGLAGPDRIQLHDLRHSCATLLDEQGVPIEKIQDVL